Protein AF-A0A0F6A6Q9-F1 (afdb_monomer)

Mean predicted aligned error: 4.41 Å

Secondary structure (DSSP, 8-state):
-HHHHHHHHHHT--EEEEEE-GGGHHHIIIIIGGGS-TT-EEEEEE--TT-S-GGGHHHHTT--S---HHHHHHHHGGG--S-EEE--SS-B--HHHHHHHHHHHH-TTS-TTSEEEEEEEGGGS--SSS-EEEEEEEEETTEEEEEEEEEEEEE-SSSEEEEETTEEEEE-TT-EEEEEEEEE-THHHHHHHHHHHHHHHS----TT----HHHHHHHHHHTTS--EEEEE-SSPPB--SSGGGHHHHHHHHHHHHH-

Solvent-accessible surface area (backbone atoms only — not comparable to full-atom values): 14770 Å² total; per-residue (Å²): 67,71,67,48,52,51,30,30,41,74,49,66,52,52,72,48,74,46,73,37,54,75,88,52,44,66,56,43,62,74,61,47,55,79,72,49,66,89,83,48,45,73,46,84,35,63,58,54,64,73,79,53,61,79,95,50,50,74,64,34,74,82,43,83,58,68,55,31,58,31,48,40,52,57,60,42,44,93,78,54,92,55,69,46,76,48,65,65,58,77,43,38,57,44,51,51,42,39,36,52,47,45,49,48,65,69,38,86,93,42,74,56,82,46,28,33,34,43,25,37,52,44,76,56,67,66,58,96,88,50,57,39,70,44,28,38,52,40,64,55,91,58,29,54,70,43,72,47,67,28,37,58,33,35,82,47,100,73,47,25,34,21,32,41,95,92,33,86,40,80,39,65,57,84,37,36,22,54,76,54,42,33,31,44,41,65,71,52,56,60,49,44,53,55,51,48,54,49,55,70,64,53,85,60,92,60,66,77,66,60,40,47,44,68,60,53,54,49,54,32,38,76,68,70,73,47,54,35,38,55,40,77,50,83,44,66,52,48,65,68,88,47,84,87,42,48,67,60,52,51,48,55,52,49,46,74,75,75,108

Structure (mmCIF, N/CA/C/O backbone):
data_AF-A0A0F6A6Q9-F1
#
_entry.id   AF-A0A0F6A6Q9-F1
#
loop_
_atom_site.group_PDB
_atom_site.id
_atom_site.type_symbol
_atom_site.label_atom_id
_atom_site.label_alt_id
_atom_site.label_comp_id
_atom_site.label_asym_id
_atom_site.label_entity_id
_atom_site.label_seq_id
_atom_site.pdbx_PDB_ins_code
_atom_site.Cartn_x
_atom_site.Cartn_y
_atom_site.Cartn_z
_atom_site.occupancy
_atom_site.B_iso_or_equiv
_atom_site.auth_seq_id
_atom_site.auth_comp_id
_atom_site.auth_asym_id
_atom_site.auth_atom_id
_atom_site.pdbx_PDB_model_num
ATOM 1 N N . MET A 1 1 ? -1.772 -12.626 2.396 1.00 91.38 1 MET A N 1
ATOM 2 C CA . MET A 1 1 ? -1.905 -12.733 0.921 1.00 91.38 1 MET A CA 1
ATOM 3 C C . MET A 1 1 ? -3.124 -13.531 0.434 1.00 91.38 1 MET A C 1
ATOM 5 O O . MET A 1 1 ? -3.991 -12.913 -0.163 1.00 91.38 1 MET A O 1
ATOM 9 N N . GLU A 1 2 ? -3.227 -14.860 0.621 1.00 94.50 2 GLU A N 1
ATOM 10 C CA . GLU A 1 2 ? -4.324 -15.669 0.019 1.00 94.50 2 GLU A CA 1
ATOM 11 C C . GLU A 1 2 ? -5.726 -15.161 0.397 1.00 94.50 2 GLU A C 1
ATOM 13 O O . GLU A 1 2 ? -6.575 -14.987 -0.473 1.00 94.50 2 GLU A O 1
ATOM 18 N N . LEU A 1 3 ? -5.929 -14.825 1.674 1.00 95.06 3 LEU A N 1
ATOM 19 C CA . LEU A 1 3 ? -7.187 -14.260 2.175 1.00 95.06 3 LEU A CA 1
ATOM 20 C C . LEU A 1 3 ? -7.538 -12.922 1.505 1.00 95.06 3 LEU A C 1
ATOM 22 O O . LEU A 1 3 ? -8.679 -12.707 1.111 1.00 95.06 3 LEU A O 1
ATOM 26 N N . SER A 1 4 ? -6.540 -12.056 1.313 1.00 96.06 4 SER A N 1
ATOM 27 C CA . SER A 1 4 ? -6.676 -10.778 0.605 1.00 96.06 4 SER A CA 1
ATOM 28 C C . SER A 1 4 ? -7.114 -10.979 -0.849 1.00 96.06 4 SER A C 1
ATOM 30 O O . SER A 1 4 ? -8.005 -10.284 -1.330 1.00 96.06 4 SER A O 1
ATOM 32 N N . ILE A 1 5 ? -6.534 -11.965 -1.541 1.00 97.44 5 ILE A N 1
ATOM 33 C CA . ILE A 1 5 ? -6.914 -12.318 -2.917 1.00 97.44 5 ILE A CA 1
ATOM 34 C C . ILE A 1 5 ? -8.342 -12.875 -2.966 1.00 97.44 5 ILE A C 1
ATOM 36 O O . ILE A 1 5 ? -9.105 -12.533 -3.869 1.00 97.44 5 ILE A O 1
ATOM 40 N N . GLU A 1 6 ? -8.718 -13.720 -2.007 1.00 96.56 6 GLU A N 1
ATOM 41 C CA . GLU A 1 6 ? -10.066 -14.280 -1.920 1.00 96.56 6 GLU A CA 1
ATOM 42 C C . GLU A 1 6 ? -11.120 -13.181 -1.714 1.00 96.56 6 GLU A C 1
ATOM 44 O O . GLU A 1 6 ? -12.140 -13.155 -2.406 1.00 96.56 6 GLU A O 1
ATOM 49 N N . ASP A 1 7 ? -10.862 -12.247 -0.802 1.00 97.31 7 ASP A N 1
ATOM 50 C CA . ASP A 1 7 ? -11.771 -11.142 -0.502 1.00 97.31 7 ASP A CA 1
ATOM 51 C C . ASP A 1 7 ? -11.871 -10.157 -1.676 1.00 97.31 7 ASP A C 1
ATOM 53 O O . ASP A 1 7 ? -12.971 -9.743 -2.051 1.00 97.31 7 ASP A O 1
ATOM 57 N N . ALA A 1 8 ? -10.747 -9.865 -2.338 1.00 97.62 8 ALA A N 1
ATOM 58 C CA . ALA A 1 8 ? -10.721 -9.111 -3.586 1.00 97.62 8 ALA A CA 1
ATOM 59 C C . ALA A 1 8 ? -11.559 -9.793 -4.684 1.00 97.62 8 ALA A C 1
ATOM 61 O O . ALA A 1 8 ? -12.362 -9.150 -5.370 1.00 97.62 8 ALA A O 1
ATOM 62 N N . TYR A 1 9 ? -11.426 -11.114 -4.831 1.00 97.88 9 TYR A N 1
ATOM 63 C CA . TYR A 1 9 ? -12.207 -11.887 -5.792 1.00 97.88 9 TYR A CA 1
ATOM 64 C C . TYR A 1 9 ? -13.708 -11.833 -5.480 1.00 97.88 9 TYR A C 1
ATOM 66 O O . TYR A 1 9 ? -14.518 -11.605 -6.384 1.00 97.88 9 TYR A O 1
ATOM 74 N N . LYS A 1 10 ? -14.099 -11.961 -4.208 1.00 96.81 10 LYS A N 1
ATOM 75 C CA . LYS A 1 10 ? -15.499 -11.807 -3.776 1.00 96.81 10 LYS A CA 1
ATOM 76 C C . LYS A 1 10 ? -16.046 -10.407 -4.071 1.00 96.81 10 LYS A C 1
ATOM 78 O O . LYS A 1 10 ? -17.192 -10.300 -4.496 1.00 96.81 10 LYS A O 1
ATOM 83 N N . ALA A 1 11 ? -15.225 -9.364 -3.929 1.00 96.81 11 ALA A N 1
ATOM 84 C CA . ALA A 1 11 ? -15.605 -7.986 -4.247 1.00 96.81 11 ALA A CA 1
ATOM 85 C C . ALA A 1 11 ? -15.811 -7.724 -5.754 1.00 96.81 11 ALA A C 1
ATOM 87 O O . ALA A 1 11 ? -16.446 -6.738 -6.111 1.00 96.81 11 ALA A O 1
ATOM 88 N N . GLY A 1 12 ? -15.308 -8.597 -6.636 1.00 96.00 12 GLY A N 1
ATOM 89 C CA . GLY A 1 12 ? -15.475 -8.474 -8.092 1.00 96.00 12 GLY A CA 1
ATOM 90 C C . GLY A 1 12 ? -14.171 -8.353 -8.880 1.00 96.00 12 GLY A C 1
ATOM 91 O O . GLY A 1 12 ? -14.201 -8.314 -10.108 1.00 96.00 12 GLY A O 1
ATOM 92 N N . ILE A 1 13 ? -13.016 -8.355 -8.212 1.00 96.31 13 ILE A N 1
ATOM 93 C CA . ILE A 1 13 ? -11.709 -8.266 -8.871 1.00 96.31 13 ILE A CA 1
ATOM 94 C C . ILE A 1 13 ? -11.394 -9.607 -9.544 1.00 96.31 13 ILE A C 1
ATOM 96 O O . ILE A 1 13 ? -11.629 -10.682 -8.987 1.00 96.31 13 ILE A O 1
ATOM 100 N N . ARG A 1 14 ? -10.916 -9.565 -10.789 1.00 96.44 14 ARG A N 1
ATOM 101 C CA . ARG A 1 14 ? -10.661 -10.769 -11.609 1.00 96.44 14 ARG A CA 1
ATOM 102 C C . ARG A 1 14 ? -9.224 -10.897 -12.094 1.00 96.44 14 ARG A C 1
ATOM 104 O O . ARG A 1 14 ? -8.881 -11.905 -12.707 1.00 96.44 14 ARG A O 1
ATOM 111 N N . HIS A 1 15 ? -8.389 -9.912 -11.791 1.00 97.94 15 HIS A N 1
ATOM 112 C CA . HIS A 1 15 ? -6.985 -9.890 -12.163 1.00 97.94 15 HIS A CA 1
ATOM 113 C C . HIS A 1 15 ? -6.150 -9.438 -10.969 1.00 97.94 15 HIS A C 1
ATOM 115 O O . HIS A 1 15 ? -6.417 -8.387 -10.393 1.00 97.94 15 HIS A O 1
ATOM 121 N N . VAL A 1 16 ? -5.167 -10.251 -10.593 1.00 98.19 16 VAL A N 1
ATOM 122 C CA . VAL A 1 16 ? -4.171 -9.947 -9.566 1.00 98.19 16 VAL A CA 1
ATOM 123 C C . VAL A 1 16 ? -2.791 -9.934 -10.211 1.00 98.19 16 VAL A C 1
ATOM 125 O O . VAL A 1 16 ? -2.438 -10.841 -10.963 1.00 98.19 16 VAL A O 1
ATOM 128 N N . VAL A 1 17 ? -2.001 -8.914 -9.892 1.00 98.44 17 VAL A N 1
ATOM 129 C CA . VAL A 1 17 ? -0.586 -8.837 -10.257 1.00 98.44 17 VAL A CA 1
ATOM 130 C C . VAL A 1 17 ? 0.221 -8.951 -8.971 1.00 98.44 17 VAL A C 1
ATOM 132 O O . VAL A 1 17 ? 0.114 -8.093 -8.098 1.00 98.44 17 VAL A O 1
ATOM 135 N N . LEU A 1 18 ? 0.994 -10.025 -8.831 1.00 98.06 18 LEU A N 1
ATOM 136 C CA . LEU A 1 18 ? 1.871 -10.232 -7.682 1.00 98.06 18 LEU A CA 1
ATOM 137 C C . LEU A 1 18 ? 3.273 -9.765 -8.049 1.00 98.06 18 LEU A C 1
ATOM 139 O O . LEU A 1 18 ? 3.928 -10.373 -8.895 1.00 98.06 18 LEU A O 1
ATOM 143 N N . VAL A 1 19 ? 3.730 -8.695 -7.401 1.00 97.75 19 VAL A N 1
ATOM 144 C CA . VAL A 1 19 ? 5.118 -8.248 -7.510 1.00 97.75 19 VAL A CA 1
ATOM 145 C C . VAL A 1 19 ? 5.951 -9.015 -6.494 1.00 97.75 19 VAL A C 1
ATOM 147 O O . VAL A 1 19 ? 5.679 -8.964 -5.296 1.00 97.75 19 VAL A O 1
ATOM 150 N N . ILE A 1 20 ? 6.935 -9.763 -6.975 1.00 96.00 20 ILE A N 1
ATOM 151 C CA . ILE A 1 20 ? 7.696 -10.726 -6.186 1.00 96.00 20 ILE A CA 1
ATOM 152 C C . ILE A 1 20 ? 9.200 -10.546 -6.375 1.00 96.00 20 ILE A C 1
ATOM 154 O O . ILE A 1 20 ? 9.670 -9.977 -7.360 1.00 96.00 20 ILE A O 1
ATOM 158 N N . ASN A 1 21 ? 9.958 -11.094 -5.431 1.00 91.25 21 ASN A N 1
ATOM 159 C CA . ASN A 1 21 ? 11.363 -11.421 -5.638 1.00 91.25 21 ASN A CA 1
ATOM 160 C C . ASN A 1 21 ? 11.468 -12.809 -6.301 1.00 91.25 21 ASN A C 1
ATOM 162 O O . ASN A 1 21 ? 10.657 -13.693 -6.021 1.00 91.25 21 ASN A O 1
ATOM 166 N N . GLU A 1 22 ? 12.474 -13.023 -7.148 1.00 89.50 22 GLU A N 1
ATOM 167 C CA . GLU A 1 22 ? 12.709 -14.309 -7.819 1.00 89.50 22 GLU A CA 1
ATOM 168 C C . GLU A 1 22 ? 12.791 -15.491 -6.833 1.00 89.50 22 GLU A C 1
ATOM 170 O O . GLU A 1 22 ? 12.215 -16.550 -7.073 1.00 89.50 22 GLU A O 1
ATOM 175 N N . THR A 1 23 ? 13.403 -15.284 -5.664 1.00 92.56 23 THR A N 1
ATOM 176 C CA . THR A 1 23 ? 13.564 -16.309 -4.616 1.00 92.56 23 THR A CA 1
ATOM 177 C C . THR A 1 23 ? 12.251 -16.907 -4.112 1.00 92.56 23 THR A C 1
ATOM 179 O O . THR A 1 23 ? 12.224 -18.079 -3.738 1.00 92.56 23 THR A O 1
ATOM 182 N N . VAL A 1 24 ? 11.153 -16.141 -4.110 1.00 93.62 24 VAL A N 1
ATOM 183 C CA . VAL A 1 24 ? 9.850 -16.625 -3.624 1.00 93.62 24 VAL A CA 1
ATOM 184 C C . VAL A 1 24 ? 8.985 -17.213 -4.736 1.00 93.62 24 VAL A C 1
ATOM 186 O O . VAL A 1 24 ? 7.986 -17.871 -4.438 1.00 93.62 24 VAL A O 1
ATOM 189 N N . ARG A 1 25 ? 9.364 -17.035 -6.010 1.00 95.56 25 ARG A N 1
ATOM 190 C CA . ARG A 1 25 ? 8.591 -17.504 -7.170 1.00 95.56 25 ARG A CA 1
ATOM 191 C C . ARG A 1 25 ? 8.201 -18.985 -7.071 1.00 95.56 25 ARG A C 1
ATOM 193 O O . ARG A 1 25 ? 7.008 -19.260 -7.207 1.00 95.56 25 ARG A O 1
ATOM 200 N N . PRO A 1 26 ? 9.110 -19.931 -6.749 1.00 96.88 26 PRO A N 1
ATOM 201 C CA . PRO A 1 26 ? 8.736 -21.342 -6.677 1.00 96.88 26 PRO A CA 1
ATOM 202 C C . PRO A 1 26 ? 7.682 -21.633 -5.603 1.00 96.88 26 PRO A C 1
ATOM 204 O O . PRO A 1 26 ? 6.829 -22.495 -5.800 1.00 96.88 26 PRO A O 1
ATOM 207 N N . ALA A 1 27 ? 7.712 -20.924 -4.470 1.00 96.12 27 ALA A N 1
ATOM 208 C CA . ALA A 1 27 ? 6.713 -21.091 -3.417 1.00 96.12 27 ALA A CA 1
ATOM 209 C C . ALA A 1 27 ? 5.343 -20.562 -3.865 1.00 96.12 27 ALA A C 1
ATOM 211 O O . ALA A 1 27 ? 4.326 -21.221 -3.650 1.00 96.12 27 ALA A O 1
ATOM 212 N N . ILE A 1 28 ? 5.312 -19.411 -4.543 1.00 96.19 28 ILE A N 1
ATOM 213 C CA . ILE A 1 28 ? 4.075 -18.851 -5.096 1.00 96.19 28 ILE A CA 1
ATOM 214 C C . ILE A 1 28 ? 3.462 -19.815 -6.117 1.00 96.19 28 ILE A C 1
ATOM 216 O O . ILE A 1 28 ? 2.296 -20.181 -5.985 1.00 96.19 28 ILE A O 1
ATOM 220 N N . GLU A 1 29 ? 4.248 -20.270 -7.091 1.00 96.88 29 GLU A N 1
ATOM 221 C CA . GLU A 1 29 ? 3.764 -21.112 -8.189 1.00 96.88 29 GLU A CA 1
ATOM 222 C C . GLU A 1 29 ? 3.294 -22.494 -7.715 1.00 96.88 29 GLU A C 1
ATOM 224 O O . GLU A 1 29 ? 2.244 -22.962 -8.152 1.00 96.88 29 GLU A O 1
ATOM 229 N N . ASN A 1 30 ? 4.023 -23.131 -6.792 1.00 97.25 30 ASN A N 1
ATOM 230 C CA . ASN A 1 30 ? 3.722 -24.504 -6.372 1.00 97.25 30 ASN A CA 1
ATOM 231 C C . ASN A 1 30 ? 2.730 -24.603 -5.208 1.00 97.25 30 ASN A C 1
ATOM 233 O O . ASN A 1 30 ? 2.084 -25.638 -5.051 1.00 97.25 30 ASN A O 1
ATOM 237 N N . VAL A 1 31 ? 2.625 -23.570 -4.367 1.00 96.12 31 VAL A N 1
ATOM 238 C CA . VAL A 1 31 ? 1.824 -23.628 -3.132 1.00 96.12 31 VAL A CA 1
ATOM 239 C C . VAL A 1 31 ? 0.621 -22.701 -3.195 1.00 96.12 31 VAL A C 1
ATOM 241 O O . VAL A 1 31 ? -0.479 -23.125 -2.851 1.00 96.12 31 VAL A O 1
ATOM 244 N N . ILE A 1 32 ? 0.816 -21.457 -3.635 1.00 95.69 32 ILE A N 1
ATOM 245 C CA . ILE A 1 32 ? -0.216 -20.417 -3.566 1.00 95.69 32 ILE A CA 1
ATOM 246 C C . ILE A 1 32 ? -1.141 -20.482 -4.777 1.00 95.69 32 ILE A C 1
ATOM 248 O O . ILE A 1 32 ? -2.349 -20.624 -4.607 1.00 95.69 32 ILE A O 1
ATOM 252 N N . LEU A 1 33 ? -0.604 -20.420 -6.001 1.00 96.44 33 LEU A N 1
ATOM 253 C CA . LEU A 1 33 ? -1.426 -20.385 -7.217 1.00 96.44 33 LEU A CA 1
ATOM 254 C C . LEU A 1 33 ? -2.448 -21.536 -7.311 1.00 96.44 33 LEU A C 1
ATOM 256 O O . LEU A 1 33 ? -3.593 -21.252 -7.666 1.00 96.44 33 LEU A O 1
ATOM 260 N N . PRO A 1 34 ? -2.126 -22.797 -6.943 1.00 96.69 34 PRO A N 1
ATOM 261 C CA . PRO A 1 34 ? -3.092 -23.897 -7.003 1.00 96.69 34 PRO A CA 1
ATOM 262 C C . PRO A 1 34 ? -4.296 -23.743 -6.064 1.00 96.69 34 PRO A C 1
ATOM 264 O O . PRO A 1 34 ? -5.312 -24.408 -6.267 1.00 96.69 34 PRO A O 1
ATOM 267 N N . ARG A 1 35 ? -4.185 -22.901 -5.029 1.00 96.38 35 ARG A N 1
ATOM 268 C CA . ARG A 1 35 ? -5.239 -22.643 -4.037 1.00 96.38 35 ARG A CA 1
ATOM 269 C C . ARG A 1 35 ? -6.136 -21.465 -4.417 1.00 96.38 35 ARG A C 1
ATOM 271 O O . ARG A 1 35 ? -7.204 -21.302 -3.830 1.00 96.38 35 ARG A O 1
ATOM 278 N N . LEU A 1 36 ? -5.728 -20.652 -5.393 1.00 96.56 36 LEU A N 1
ATOM 279 C CA . LEU A 1 36 ? -6.488 -19.482 -5.828 1.00 96.56 36 LEU A CA 1
ATOM 280 C C . LEU A 1 36 ? -7.680 -19.869 -6.726 1.00 96.56 36 LEU A C 1
ATOM 282 O O . LEU A 1 36 ? -7.686 -20.939 -7.344 1.00 96.56 36 LEU A O 1
ATOM 286 N N . PRO A 1 37 ? -8.707 -19.003 -6.842 1.00 95.56 37 PRO A N 1
ATOM 287 C CA . PRO A 1 37 ? -9.850 -19.266 -7.710 1.00 95.56 37 PRO A CA 1
ATOM 288 C C . PRO A 1 37 ? -9.429 -19.506 -9.166 1.00 95.56 37 PRO A C 1
ATOM 290 O O . PRO A 1 37 ? -8.747 -18.683 -9.766 1.00 95.56 37 PRO A O 1
ATOM 293 N N . LYS A 1 38 ? -9.912 -20.592 -9.785 1.00 93.69 38 LYS A N 1
ATOM 294 C CA . LYS A 1 38 ? -9.522 -20.990 -11.158 1.00 93.69 38 LYS A CA 1
ATOM 295 C C . LYS A 1 38 ? -9.811 -19.945 -12.245 1.00 93.69 38 LYS A C 1
ATOM 297 O O . LYS A 1 38 ? -9.201 -19.989 -13.304 1.00 93.69 38 LYS A O 1
ATOM 302 N N . GLN A 1 39 ? -10.783 -19.060 -12.016 1.00 95.88 39 GLN A N 1
ATOM 303 C CA . GLN A 1 39 ? -11.173 -17.998 -12.955 1.00 95.88 39 GLN A CA 1
ATOM 304 C C . GLN A 1 39 ? -10.390 -16.696 -12.733 1.00 95.88 39 GLN A C 1
ATOM 306 O O . GLN A 1 39 ? -10.558 -15.746 -13.496 1.00 95.88 39 GLN A O 1
ATOM 311 N N . LEU A 1 40 ? -9.575 -16.620 -11.678 1.00 97.81 40 LEU A N 1
ATOM 312 C CA . LEU A 1 40 ? -8.752 -15.457 -11.394 1.00 97.81 40 LEU A CA 1
ATOM 313 C C . LEU A 1 40 ? -7.531 -15.465 -12.316 1.00 97.81 40 LEU A C 1
ATOM 315 O O . LEU A 1 40 ? -6.751 -16.416 -12.320 1.00 97.81 40 LEU A O 1
ATOM 319 N N . LYS A 1 41 ? -7.333 -14.379 -13.064 1.00 97.88 41 LYS A N 1
ATOM 320 C CA . LYS A 1 41 ? -6.074 -14.152 -13.771 1.00 97.88 41 LYS A CA 1
ATOM 321 C C . LYS A 1 41 ? -5.019 -13.706 -12.760 1.00 97.88 41 LYS A C 1
ATOM 323 O O . LYS A 1 41 ? -5.250 -12.743 -12.030 1.00 97.88 41 LYS A O 1
ATOM 328 N N . VAL A 1 42 ? -3.866 -14.368 -12.749 1.00 98.06 42 VAL A N 1
ATOM 329 C CA . VAL A 1 42 ? -2.733 -13.995 -11.894 1.00 98.06 42 VAL A CA 1
ATOM 330 C C . VAL A 1 42 ? -1.484 -13.831 -12.749 1.00 98.06 42 VAL A C 1
ATOM 332 O O . VAL A 1 42 ? -1.086 -14.773 -13.428 1.00 98.06 42 VAL A O 1
ATOM 335 N N . ASP A 1 43 ? -0.876 -12.647 -12.710 1.00 98.25 43 ASP A N 1
ATOM 336 C CA . ASP A 1 43 ? 0.429 -12.376 -13.319 1.00 98.25 43 ASP A CA 1
ATOM 337 C C . ASP A 1 43 ? 1.492 -12.253 -12.216 1.00 98.25 43 ASP A C 1
ATOM 339 O O . ASP A 1 43 ? 1.277 -11.571 -11.212 1.00 98.25 43 ASP A O 1
ATOM 343 N N . LEU A 1 44 ? 2.641 -12.912 -12.396 1.00 97.94 44 LEU A N 1
ATOM 344 C CA . LEU A 1 44 ? 3.790 -12.819 -11.490 1.00 97.94 44 LEU A CA 1
ATOM 345 C C . LEU A 1 44 ? 4.858 -11.913 -12.096 1.00 97.94 44 LEU A C 1
ATOM 347 O O . LEU A 1 44 ? 5.471 -12.261 -13.108 1.00 97.94 44 LEU A O 1
ATOM 351 N N . VAL A 1 45 ? 5.117 -10.786 -11.446 1.00 97.44 45 VAL A N 1
ATOM 352 C CA . VAL A 1 45 ? 6.059 -9.766 -11.908 1.00 97.44 45 VAL A CA 1
ATOM 353 C C . VAL A 1 45 ? 7.246 -9.722 -10.971 1.00 97.44 45 VAL A C 1
ATOM 355 O O . VAL A 1 45 ? 7.091 -9.595 -9.764 1.00 97.44 45 VAL A O 1
ATOM 358 N N . GLU A 1 46 ? 8.448 -9.807 -11.518 1.00 96.12 46 GLU A N 1
ATOM 359 C CA . GLU A 1 46 ? 9.653 -9.672 -10.712 1.00 96.12 46 GLU A CA 1
ATOM 360 C C . GLU A 1 46 ? 10.028 -8.198 -10.527 1.00 96.12 46 GLU A C 1
ATOM 362 O O . GLU A 1 46 ? 10.135 -7.446 -11.501 1.00 96.12 46 GLU A O 1
ATOM 367 N N . GLN A 1 47 ? 10.282 -7.789 -9.282 1.00 95.44 47 GLN A N 1
ATOM 368 C CA . GLN A 1 47 ? 10.951 -6.521 -9.005 1.00 95.44 47 GLN A CA 1
ATOM 369 C C . GLN A 1 47 ? 12.472 -6.706 -9.073 1.00 95.44 47 GLN A C 1
ATOM 371 O O . GLN A 1 47 ? 13.128 -6.968 -8.065 1.00 95.44 47 GLN A O 1
ATOM 376 N N . SER A 1 48 ? 13.041 -6.523 -10.263 1.00 92.62 48 SER A N 1
ATOM 377 C CA . SER A 1 48 ? 14.493 -6.565 -10.459 1.00 92.62 48 SER A CA 1
ATOM 378 C C . SER A 1 48 ? 15.129 -5.183 -10.297 1.00 92.62 48 SER A C 1
ATOM 380 O O . SER A 1 48 ? 14.664 -4.199 -10.880 1.00 92.62 48 SER A O 1
ATOM 382 N N . ILE A 1 49 ? 16.251 -5.105 -9.571 1.00 91.44 49 ILE A N 1
ATOM 383 C CA . ILE A 1 49 ? 17.064 -3.880 -9.457 1.00 91.44 49 ILE A CA 1
ATOM 384 C C . ILE A 1 49 ? 17.597 -3.403 -10.812 1.00 91.44 49 ILE A C 1
ATOM 386 O O . ILE A 1 49 ? 17.901 -2.225 -10.987 1.00 91.44 49 ILE A O 1
ATOM 390 N N . GLU A 1 50 ? 17.678 -4.299 -11.792 1.00 91.62 50 GLU A N 1
ATOM 391 C CA . GLU A 1 50 ? 18.117 -3.962 -13.135 1.00 91.62 50 GLU A CA 1
ATOM 392 C C . GLU A 1 50 ? 17.026 -3.280 -13.962 1.00 91.62 50 GLU A C 1
ATOM 394 O O . GLU A 1 50 ? 17.324 -2.754 -15.039 1.00 91.62 50 GLU A O 1
ATOM 399 N N . MET A 1 51 ? 15.771 -3.285 -13.506 1.00 91.88 51 MET A N 1
ATOM 400 C CA . MET A 1 51 ? 14.640 -2.705 -14.227 1.00 91.88 51 MET A CA 1
ATOM 401 C C . MET A 1 51 ? 14.620 -1.175 -14.076 1.00 91.88 51 MET A C 1
ATOM 403 O O . MET A 1 51 ? 13.721 -0.586 -13.481 1.00 91.88 51 MET A O 1
ATOM 407 N N . VAL A 1 52 ? 15.659 -0.537 -14.615 1.00 92.12 52 VAL A N 1
ATOM 408 C CA . VAL A 1 52 ? 15.892 0.910 -14.642 1.00 92.12 52 VAL A CA 1
ATOM 409 C C . VAL A 1 52 ? 16.155 1.375 -16.080 1.00 92.12 52 VAL A C 1
ATOM 411 O O . VAL A 1 52 ? 16.599 0.573 -16.912 1.00 92.12 52 VAL A O 1
ATOM 414 N N . PRO A 1 53 ? 15.917 2.661 -16.411 1.00 91.00 53 PRO A N 1
ATOM 415 C CA . PRO A 1 53 ? 16.235 3.188 -17.736 1.00 91.00 53 PRO A CA 1
ATOM 416 C C . PRO A 1 53 ? 17.712 2.961 -18.115 1.00 91.00 53 PRO A C 1
ATOM 418 O O . PRO A 1 53 ? 18.571 3.065 -17.236 1.00 91.00 53 PRO A O 1
ATOM 421 N N . PRO A 1 54 ? 18.047 2.732 -19.405 1.00 91.25 54 PRO A N 1
ATOM 422 C CA . PRO A 1 54 ? 19.401 2.354 -19.832 1.00 91.25 54 PRO A CA 1
ATOM 423 C C . PRO A 1 54 ? 20.525 3.250 -19.295 1.00 91.25 54 PRO A C 1
ATOM 425 O O . PRO A 1 54 ? 21.565 2.749 -18.877 1.00 91.25 54 PRO A O 1
ATOM 428 N N . ARG A 1 55 ? 20.292 4.569 -19.222 1.00 91.12 55 ARG A N 1
ATOM 429 C CA . ARG A 1 55 ? 21.263 5.547 -18.700 1.00 91.12 55 ARG A CA 1
ATOM 430 C C . ARG A 1 55 ? 21.624 5.364 -17.216 1.00 91.12 55 ARG A C 1
ATOM 432 O O . ARG A 1 55 ? 22.642 5.890 -16.791 1.00 91.12 55 ARG A O 1
ATOM 439 N N . PHE A 1 56 ? 20.819 4.631 -16.443 1.00 90.19 56 PHE A N 1
ATOM 440 C CA . PHE A 1 56 ? 21.024 4.390 -15.008 1.00 90.19 56 PHE A CA 1
ATOM 441 C C . PHE A 1 56 ? 21.475 2.964 -14.684 1.00 90.19 56 PHE A C 1
ATOM 443 O O . PHE A 1 56 ? 21.621 2.627 -13.512 1.00 90.19 56 PHE A O 1
ATOM 450 N N . LYS A 1 57 ? 21.731 2.113 -15.689 1.00 89.12 57 LYS A N 1
ATOM 451 C CA . LYS A 1 57 ? 22.161 0.720 -15.464 1.00 89.12 57 LYS A CA 1
ATOM 452 C C . LYS A 1 57 ? 23.413 0.610 -14.586 1.00 89.12 57 LYS A C 1
ATOM 454 O O . LYS A 1 57 ? 23.502 -0.322 -13.797 1.00 89.12 57 LYS A O 1
ATOM 459 N N . GLY A 1 58 ? 24.326 1.583 -14.655 1.00 86.38 58 GLY A N 1
ATOM 460 C CA . GLY A 1 58 ? 25.507 1.634 -13.786 1.00 86.38 58 GLY A CA 1
ATOM 461 C C . GLY A 1 58 ? 25.176 1.701 -12.288 1.00 86.38 58 GLY A C 1
ATOM 462 O O . GLY A 1 58 ? 25.891 1.113 -11.489 1.00 86.38 58 GLY A O 1
ATOM 463 N N . MET A 1 59 ? 24.058 2.330 -11.906 1.00 83.94 59 MET A N 1
ATOM 464 C CA . MET A 1 59 ? 23.634 2.439 -10.501 1.00 83.94 59 MET A CA 1
ATOM 465 C C . MET A 1 59 ? 23.105 1.119 -9.931 1.00 83.94 59 MET A C 1
ATOM 467 O O . MET A 1 59 ? 23.082 0.938 -8.717 1.00 83.94 59 MET A O 1
ATOM 471 N N . ALA A 1 60 ? 22.658 0.198 -10.789 1.00 84.50 60 ALA A N 1
ATOM 472 C CA . ALA A 1 60 ? 22.163 -1.103 -10.353 1.00 84.50 60 ALA A CA 1
ATOM 473 C C . ALA A 1 60 ? 23.301 -2.057 -9.950 1.00 84.50 60 ALA A C 1
ATOM 475 O O . ALA A 1 60 ? 23.053 -2.990 -9.198 1.00 84.50 60 ALA A O 1
ATOM 476 N N . ILE A 1 61 ? 24.536 -1.814 -10.411 1.00 84.62 61 ILE A N 1
ATOM 477 C CA . ILE A 1 61 ? 25.680 -2.722 -10.214 1.00 84.62 61 ILE A CA 1
ATOM 478 C C . ILE A 1 61 ? 26.022 -2.895 -8.729 1.00 84.62 61 ILE A C 1
ATOM 480 O O . ILE A 1 61 ? 26.288 -4.005 -8.282 1.00 84.62 61 ILE A O 1
ATOM 484 N N . GLU A 1 62 ? 26.004 -1.808 -7.957 1.00 79.56 62 GLU A N 1
ATOM 485 C CA . GLU A 1 62 ? 26.372 -1.820 -6.532 1.00 79.56 62 GLU A CA 1
ATOM 486 C C . GLU A 1 62 ? 25.158 -1.958 -5.602 1.00 79.56 62 GLU A C 1
ATOM 488 O O . GLU A 1 62 ? 25.290 -1.971 -4.375 1.00 79.56 62 GLU A O 1
ATOM 493 N N . ARG A 1 63 ? 23.950 -2.051 -6.168 1.00 86.75 63 ARG A N 1
ATOM 494 C CA . ARG A 1 63 ? 22.717 -2.054 -5.391 1.00 86.75 63 ARG A CA 1
ATOM 495 C C . ARG A 1 63 ? 22.346 -3.471 -4.969 1.00 86.75 63 ARG A C 1
ATOM 497 O O . ARG A 1 63 ? 22.253 -4.377 -5.782 1.00 86.75 63 ARG A O 1
ATOM 504 N N . THR A 1 64 ? 22.058 -3.643 -3.684 1.00 84.25 64 THR A N 1
ATOM 505 C CA . THR A 1 64 ? 21.585 -4.920 -3.119 1.00 84.25 64 THR A CA 1
ATOM 506 C C . THR A 1 64 ? 20.147 -4.849 -2.616 1.00 84.25 64 THR A C 1
ATOM 508 O O . THR A 1 64 ? 19.452 -5.861 -2.582 1.00 84.25 64 THR A O 1
ATOM 511 N N . LYS A 1 65 ? 19.673 -3.654 -2.243 1.00 89.31 65 LYS A N 1
ATOM 512 C CA . LYS A 1 65 ? 18.291 -3.431 -1.812 1.00 89.31 65 LYS A CA 1
ATOM 513 C C . LYS A 1 65 ? 17.354 -3.191 -3.002 1.00 89.31 65 LYS A C 1
ATOM 515 O O . LYS A 1 65 ? 17.762 -2.537 -3.964 1.00 89.31 65 LYS A O 1
ATOM 520 N N . PRO A 1 66 ? 16.079 -3.608 -2.925 1.00 92.56 66 PRO A N 1
ATOM 521 C CA . PRO A 1 66 ? 15.058 -3.178 -3.876 1.00 92.56 66 PRO A CA 1
ATOM 522 C C . PRO A 1 66 ? 14.998 -1.652 -3.994 1.00 92.56 66 PRO A C 1
ATOM 524 O O . PRO A 1 66 ? 15.369 -0.926 -3.073 1.00 92.56 66 PRO A O 1
ATOM 527 N N . TRP A 1 67 ? 14.533 -1.141 -5.133 1.00 94.12 67 TRP A N 1
ATOM 528 C CA . TRP A 1 67 ? 14.382 0.303 -5.333 1.00 94.12 67 TRP A CA 1
ATOM 529 C C . TRP A 1 67 ? 13.216 0.911 -4.549 1.00 94.12 67 TRP A C 1
ATOM 531 O O . TRP A 1 67 ? 13.145 2.127 -4.491 1.00 94.12 67 TRP A O 1
ATOM 541 N N . GLY A 1 68 ? 12.336 0.111 -3.943 1.00 94.62 68 GLY A N 1
ATOM 542 C CA . GLY A 1 68 ? 11.205 0.571 -3.127 1.00 94.62 68 GLY A CA 1
ATOM 543 C C . GLY A 1 68 ? 9.835 0.277 -3.748 1.00 94.62 68 GLY A C 1
ATOM 544 O O . GLY A 1 68 ? 9.729 -0.258 -4.856 1.00 94.62 68 GLY A O 1
ATOM 545 N N . THR A 1 69 ? 8.766 0.612 -3.024 1.00 95.69 69 THR A N 1
ATOM 546 C CA . THR A 1 69 ? 7.379 0.266 -3.395 1.00 95.69 69 THR A CA 1
ATOM 547 C C . THR A 1 69 ? 6.872 1.005 -4.634 1.00 95.69 69 THR A C 1
ATOM 549 O O . THR A 1 69 ? 6.089 0.448 -5.402 1.00 95.69 69 THR A O 1
ATOM 552 N N . GLY A 1 70 ? 7.351 2.225 -4.893 1.00 96.94 70 GLY A N 1
ATOM 553 C CA . GLY A 1 70 ? 7.031 2.955 -6.121 1.00 96.94 70 GLY A CA 1
ATOM 554 C C . GLY A 1 70 ? 7.617 2.274 -7.362 1.00 96.94 70 GLY A C 1
ATOM 555 O O . GLY A 1 70 ? 6.950 2.169 -8.390 1.00 96.94 70 GLY A O 1
ATOM 556 N N . HIS A 1 71 ? 8.838 1.737 -7.254 1.00 97.12 71 HIS A N 1
ATOM 557 C CA . HIS A 1 71 ? 9.471 0.967 -8.332 1.00 97.12 71 HIS A CA 1
ATOM 558 C C . HIS A 1 71 ? 8.796 -0.391 -8.537 1.00 97.12 71 HIS A C 1
ATOM 560 O O . HIS A 1 71 ? 8.560 -0.777 -9.678 1.00 97.12 71 HIS A O 1
ATOM 566 N N . ALA A 1 72 ? 8.404 -1.069 -7.454 1.00 97.25 72 ALA A N 1
ATOM 567 C CA . ALA A 1 72 ? 7.641 -2.315 -7.527 1.00 97.25 72 ALA A CA 1
ATOM 568 C C . ALA A 1 72 ? 6.370 -2.151 -8.381 1.00 97.25 72 ALA A C 1
ATOM 570 O O . ALA A 1 72 ? 6.095 -2.963 -9.267 1.00 97.25 72 ALA A O 1
ATOM 571 N N . LEU A 1 73 ? 5.630 -1.055 -8.176 1.00 97.38 73 LEU A N 1
ATOM 572 C CA . LEU A 1 73 ? 4.428 -0.761 -8.954 1.00 97.38 73 LEU A CA 1
ATOM 573 C C . LEU A 1 73 ? 4.741 -0.394 -10.419 1.00 97.38 73 LEU A C 1
ATOM 575 O O . LEU A 1 73 ? 3.975 -0.753 -11.313 1.00 97.38 73 LEU A O 1
ATOM 579 N N . LEU A 1 74 ? 5.884 0.245 -10.698 1.00 97.06 74 LEU A N 1
ATOM 580 C CA . LEU A 1 74 ? 6.348 0.475 -12.073 1.00 97.06 74 LEU A CA 1
ATOM 581 C C . LEU A 1 74 ? 6.671 -0.825 -12.813 1.00 97.06 74 LEU A C 1
ATOM 583 O O . LEU A 1 74 ? 6.302 -0.951 -13.980 1.00 97.06 74 LEU A O 1
ATOM 587 N N . CYS A 1 75 ? 7.295 -1.804 -12.150 1.00 97.12 75 CYS A N 1
ATOM 588 C CA . CYS A 1 75 ? 7.525 -3.127 -12.737 1.00 97.12 75 CYS A CA 1
ATOM 589 C C . CYS A 1 75 ? 6.204 -3.794 -13.152 1.00 97.12 75 CYS A C 1
ATOM 591 O O . CYS A 1 75 ? 6.138 -4.455 -14.186 1.00 97.12 75 CYS A O 1
ATOM 593 N N . ALA A 1 76 ? 5.140 -3.590 -12.368 1.00 97.31 76 ALA A N 1
ATOM 594 C CA . ALA A 1 76 ? 3.813 -4.142 -12.630 1.00 97.31 76 ALA A CA 1
ATOM 595 C C . ALA A 1 76 ? 3.035 -3.420 -13.744 1.00 97.31 76 ALA A C 1
ATOM 597 O O . ALA A 1 76 ? 2.090 -3.996 -14.283 1.00 97.31 76 ALA A O 1
ATOM 598 N N . ARG A 1 77 ? 3.426 -2.191 -14.118 1.00 96.06 77 ARG A N 1
ATOM 599 C CA . ARG A 1 77 ? 2.710 -1.331 -15.081 1.00 96.06 77 ARG A CA 1
ATOM 600 C C . ARG A 1 77 ? 2.260 -2.057 -16.363 1.00 96.06 77 ARG A C 1
ATOM 602 O O . ARG A 1 77 ? 1.093 -1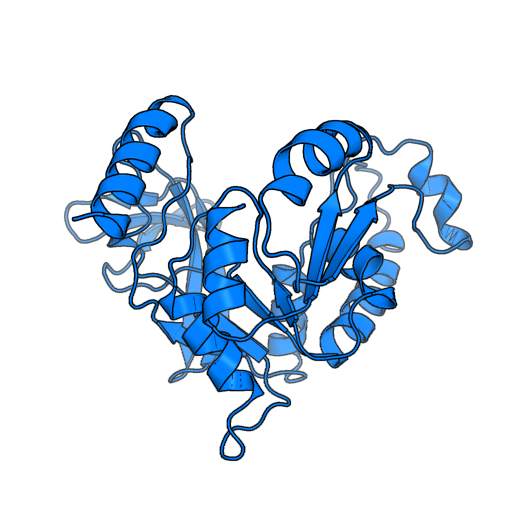.898 -16.716 1.00 96.06 77 ARG A O 1
ATOM 609 N N . PRO A 1 78 ? 3.088 -2.872 -17.055 1.00 96.44 78 PRO A N 1
ATOM 610 C CA . PRO A 1 78 ? 2.676 -3.535 -18.301 1.00 96.44 78 PRO A CA 1
ATOM 611 C C . PRO A 1 78 ? 1.512 -4.524 -18.139 1.00 96.44 78 PRO A C 1
ATOM 613 O O . PRO A 1 78 ? 0.873 -4.889 -19.122 1.00 96.44 78 PRO A O 1
ATOM 616 N N . PHE A 1 79 ? 1.240 -4.959 -16.908 1.00 97.50 79 PHE A N 1
ATOM 617 C CA . PHE A 1 79 ? 0.196 -5.922 -16.571 1.00 97.50 79 PHE A CA 1
ATOM 618 C C . PHE A 1 79 ? -1.060 -5.246 -16.010 1.00 97.50 79 PHE A C 1
ATOM 620 O O . PHE A 1 79 ? -2.043 -5.927 -15.749 1.00 97.50 79 PHE A O 1
ATOM 627 N N . ILE A 1 80 ? -1.070 -3.922 -15.834 1.00 95.50 80 ILE A N 1
ATOM 628 C CA . ILE A 1 80 ? -2.186 -3.191 -15.223 1.00 95.50 80 ILE A CA 1
ATOM 629 C C . ILE A 1 80 ? -2.862 -2.324 -16.289 1.00 95.50 80 ILE A C 1
ATOM 631 O O . ILE A 1 80 ? -2.409 -1.228 -16.605 1.00 95.50 80 ILE A O 1
ATOM 635 N N . ALA A 1 81 ? -3.974 -2.817 -16.839 1.00 89.44 81 ALA A N 1
ATOM 636 C CA . ALA A 1 81 ? -4.684 -2.167 -17.947 1.00 89.44 81 ALA A CA 1
ATOM 637 C C . ALA A 1 81 ? -5.628 -1.018 -17.528 1.00 89.44 81 ALA A C 1
ATOM 639 O O . ALA A 1 81 ? -6.138 -0.305 -18.388 1.00 89.44 81 ALA A O 1
ATOM 640 N N . GLY A 1 82 ? -5.900 -0.849 -16.232 1.00 90.44 82 GLY A N 1
ATOM 641 C CA . GLY A 1 82 ? -6.866 0.130 -15.725 1.00 90.44 82 GLY A CA 1
ATOM 642 C C . GLY A 1 82 ? -6.582 0.543 -14.285 1.00 90.44 82 GLY A C 1
ATOM 643 O O . GLY A 1 82 ? -5.451 0.429 -13.814 1.00 90.44 82 GLY A O 1
ATOM 644 N N . ASN A 1 83 ? -7.596 1.040 -13.583 1.00 93.56 83 ASN A N 1
ATOM 645 C CA . ASN A 1 83 ? -7.469 1.348 -12.158 1.00 93.56 83 ASN A CA 1
ATOM 646 C C . ASN A 1 83 ? -7.146 0.071 -11.368 1.00 93.56 83 ASN A C 1
ATOM 648 O O . ASN A 1 83 ? -7.559 -1.028 -11.747 1.00 93.56 83 ASN A O 1
ATOM 652 N N . ALA A 1 84 ? -6.399 0.213 -10.278 1.00 96.31 84 ALA A N 1
ATOM 653 C CA . ALA A 1 84 ? -5.904 -0.917 -9.505 1.00 96.31 84 ALA A CA 1
ATOM 654 C C . ALA A 1 84 ? -6.051 -0.677 -8.006 1.00 96.31 84 ALA A C 1
ATOM 656 O O . ALA A 1 84 ? -6.123 0.459 -7.543 1.00 96.31 84 ALA A O 1
ATOM 657 N N . ILE A 1 85 ? -6.063 -1.770 -7.249 1.00 97.94 85 ILE A N 1
ATOM 658 C CA . ILE A 1 85 ? -5.918 -1.737 -5.797 1.00 97.94 85 ILE A CA 1
ATOM 659 C C . ILE A 1 85 ? -4.510 -2.216 -5.471 1.00 97.94 85 ILE A C 1
ATOM 661 O O . ILE A 1 85 ? -4.089 -3.271 -5.944 1.00 97.94 85 ILE A O 1
ATOM 665 N N . VAL A 1 86 ? -3.787 -1.430 -4.683 1.00 98.25 86 VAL A N 1
ATOM 666 C CA . VAL A 1 86 ? -2.415 -1.700 -4.264 1.00 98.25 86 VAL A CA 1
ATOM 667 C C . VAL A 1 86 ? -2.415 -1.926 -2.760 1.00 98.25 86 VAL A C 1
ATOM 669 O O . VAL A 1 86 ? -2.889 -1.076 -2.008 1.00 98.25 86 VAL A O 1
ATOM 672 N N . ILE A 1 87 ? -1.891 -3.081 -2.353 1.00 97.75 87 ILE A N 1
ATOM 673 C CA . ILE A 1 87 ? -1.758 -3.525 -0.963 1.00 97.75 87 ILE A CA 1
ATOM 674 C C . ILE A 1 87 ? -0.377 -4.135 -0.726 1.00 97.75 87 ILE A C 1
ATOM 676 O O . ILE A 1 87 ? 0.292 -4.535 -1.684 1.00 97.75 87 ILE A O 1
ATOM 680 N N . THR A 1 88 ? 0.037 -4.256 0.536 1.00 95.06 88 THR A N 1
ATOM 681 C CA . THR A 1 88 ? 1.130 -5.167 0.905 1.00 95.06 88 THR A CA 1
ATOM 682 C C . THR A 1 88 ? 0.620 -6.614 0.947 1.00 95.06 88 THR A C 1
ATOM 684 O O . THR A 1 88 ? -0.585 -6.880 0.960 1.00 95.06 88 THR A O 1
ATOM 687 N N . ALA A 1 89 ? 1.533 -7.586 0.887 1.00 93.12 89 ALA A N 1
ATOM 688 C CA . ALA A 1 89 ? 1.171 -9.003 0.778 1.00 93.12 89 ALA A CA 1
ATOM 689 C C . ALA A 1 89 ? 0.980 -9.698 2.141 1.00 93.12 89 ALA A C 1
ATOM 691 O O . ALA A 1 89 ? 0.327 -10.748 2.217 1.00 93.12 89 ALA A O 1
ATOM 692 N N . ASP A 1 90 ? 1.563 -9.137 3.193 1.00 90.94 90 ASP A N 1
ATOM 693 C CA . ASP A 1 90 ? 1.670 -9.678 4.549 1.00 90.94 90 ASP A CA 1
ATOM 694 C C . ASP A 1 90 ? 0.572 -9.198 5.506 1.00 90.94 90 ASP A C 1
ATOM 696 O O . ASP A 1 90 ? 0.342 -9.846 6.525 1.00 90.94 90 ASP A O 1
ATOM 700 N N . ASP A 1 91 ? -0.183 -8.170 5.126 1.00 93.19 91 ASP A N 1
ATOM 701 C CA . ASP A 1 91 ? -1.322 -7.672 5.892 1.00 93.19 91 ASP A CA 1
ATOM 702 C C . ASP A 1 91 ? -2.667 -8.257 5.430 1.00 93.19 91 ASP A C 1
ATOM 704 O O . ASP A 1 91 ? -2.881 -8.634 4.267 1.00 93.19 91 ASP A O 1
ATOM 708 N N . TYR A 1 92 ? -3.618 -8.291 6.363 1.00 95.06 92 TYR A N 1
ATOM 709 C CA . TYR A 1 92 ? -5.024 -8.570 6.113 1.00 95.06 92 TYR A CA 1
ATOM 710 C C . TYR A 1 92 ? -5.874 -7.318 6.342 1.00 95.06 92 TYR A C 1
ATOM 712 O O . TYR A 1 92 ? -5.895 -6.733 7.424 1.00 95.06 92 TYR A O 1
ATOM 720 N N . TYR A 1 93 ? -6.618 -6.944 5.304 1.00 96.75 93 TYR A N 1
ATOM 721 C CA . TYR A 1 93 ? -7.363 -5.685 5.225 1.00 96.75 93 TYR A CA 1
ATOM 722 C C . TYR A 1 93 ? -8.869 -5.831 5.497 1.00 96.75 93 TYR A C 1
ATOM 724 O O . TYR A 1 93 ? -9.557 -4.834 5.719 1.00 96.75 93 TYR A O 1
ATOM 732 N N . GLY A 1 94 ? -9.394 -7.057 5.478 1.00 95.69 94 GLY A N 1
ATOM 733 C CA . GLY A 1 94 ? -10.832 -7.318 5.543 1.00 95.69 94 GLY A CA 1
ATOM 734 C C . GLY A 1 94 ? -11.563 -7.099 4.212 1.00 95.69 94 GLY A C 1
ATOM 735 O O . GLY A 1 94 ? -11.129 -6.350 3.333 1.00 95.69 94 GLY A O 1
ATOM 736 N N . ALA A 1 95 ? -12.697 -7.780 4.052 1.00 96.62 95 ALA A N 1
ATOM 737 C CA . ALA A 1 95 ? -13.461 -7.815 2.808 1.00 96.62 95 ALA A CA 1
ATOM 738 C C . ALA A 1 95 ? -14.094 -6.464 2.437 1.00 96.62 95 ALA A C 1
ATOM 740 O O . ALA A 1 95 ? -14.263 -6.146 1.251 1.00 96.62 95 ALA A O 1
ATOM 741 N N . SER A 1 96 ? -14.422 -5.639 3.436 1.00 97.12 96 SER A N 1
ATOM 742 C CA . SER A 1 96 ? -15.019 -4.325 3.226 1.00 97.12 96 SER A CA 1
ATOM 743 C C . SER A 1 96 ? -14.084 -3.397 2.461 1.00 97.12 96 SER A C 1
ATOM 745 O O . SER A 1 96 ? -14.568 -2.632 1.632 1.00 97.12 96 SER A O 1
ATOM 747 N N . ALA A 1 97 ? -12.768 -3.481 2.690 1.00 98.06 97 ALA A N 1
ATOM 748 C CA . ALA A 1 97 ? -11.786 -2.613 2.048 1.00 98.06 97 ALA A CA 1
ATOM 749 C C . ALA A 1 97 ? -11.814 -2.782 0.521 1.00 98.06 97 ALA A C 1
ATOM 751 O O . ALA A 1 97 ? -11.966 -1.808 -0.220 1.00 98.06 97 ALA A O 1
ATOM 752 N N . TYR A 1 98 ? -11.792 -4.031 0.048 1.00 98.19 98 TYR A N 1
ATOM 753 C CA . TYR A 1 98 ? -11.899 -4.345 -1.379 1.00 98.19 98 TYR A CA 1
ATOM 754 C C . TYR A 1 98 ? -13.248 -3.930 -1.954 1.00 98.19 98 TYR A C 1
ATOM 756 O O . TYR A 1 98 ? -13.302 -3.381 -3.049 1.00 98.19 98 TYR A O 1
ATOM 764 N N . THR A 1 99 ? -14.335 -4.130 -1.206 1.00 97.62 99 THR A N 1
ATOM 765 C CA . THR A 1 99 ? -15.677 -3.710 -1.634 1.00 97.62 99 THR A CA 1
ATOM 766 C C . THR A 1 99 ? -15.774 -2.187 -1.766 1.00 97.62 99 THR A C 1
ATOM 768 O O . THR A 1 99 ? -16.359 -1.690 -2.729 1.00 97.62 99 THR A O 1
ATOM 771 N N . GLN A 1 100 ? -15.186 -1.433 -0.831 1.00 97.44 100 GLN A N 1
ATOM 772 C CA . GLN A 1 100 ? -15.154 0.033 -0.846 1.00 97.44 100 GLN A CA 1
ATOM 773 C C . GLN A 1 100 ? -14.364 0.554 -2.050 1.00 97.44 100 GLN A C 1
ATOM 775 O O . GLN A 1 100 ? -14.878 1.394 -2.788 1.00 97.44 100 GLN A O 1
ATOM 780 N N . LEU A 1 101 ? -13.166 0.018 -2.295 1.00 97.31 101 LEU A N 1
ATOM 781 C CA . LEU A 1 101 ? -12.327 0.430 -3.425 1.00 97.31 101 LEU A CA 1
ATOM 782 C C . LEU A 1 101 ? -12.884 -0.030 -4.780 1.00 97.31 101 LEU A C 1
ATOM 784 O O . LEU A 1 101 ? -12.837 0.722 -5.749 1.00 97.31 101 LEU A O 1
ATOM 788 N N . PHE A 1 102 ? -13.475 -1.224 -4.858 1.00 95.62 102 PHE A N 1
ATOM 789 C CA . PHE A 1 102 ? -14.175 -1.673 -6.061 1.00 95.62 102 PHE A CA 1
ATOM 790 C C . PHE A 1 102 ? -15.361 -0.752 -6.376 1.00 95.62 102 PHE A C 1
ATOM 792 O O . PHE A 1 102 ? -15.496 -0.257 -7.493 1.00 95.62 102 PHE A O 1
ATOM 799 N N . SER A 1 103 ? -16.180 -0.442 -5.366 1.00 94.56 103 SER A N 1
ATOM 800 C CA . SER A 1 103 ? -17.314 0.478 -5.519 1.00 94.56 103 SER A CA 1
ATOM 801 C C . SER A 1 103 ? -16.870 1.886 -5.911 1.00 94.56 103 SER A C 1
ATOM 803 O O . SER A 1 103 ? -17.586 2.554 -6.651 1.00 94.56 103 SER A O 1
ATOM 805 N N . HIS A 1 104 ? -15.702 2.336 -5.443 1.00 94.94 104 HIS A N 1
ATOM 806 C CA . HIS A 1 104 ? -15.144 3.634 -5.813 1.00 94.94 104 HIS A CA 1
ATOM 807 C C . HIS A 1 104 ? -14.894 3.753 -7.323 1.00 94.94 104 HIS A C 1
ATOM 809 O O . HIS A 1 104 ? -15.237 4.765 -7.927 1.00 94.94 104 HIS A O 1
ATOM 815 N N . PHE A 1 105 ? -14.370 2.697 -7.950 1.00 93.44 105 PHE A N 1
ATOM 816 C CA . PHE A 1 105 ? -14.067 2.704 -9.382 1.00 9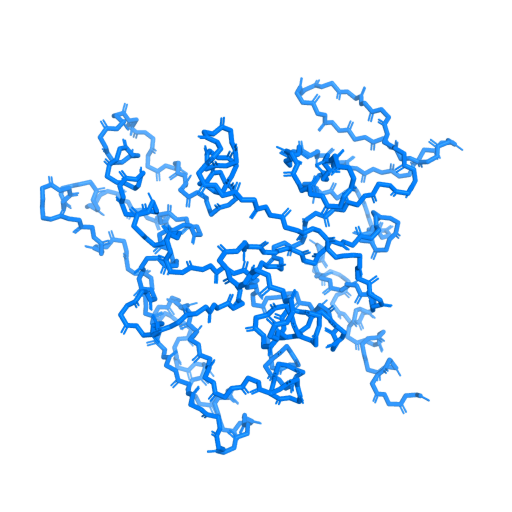3.44 105 PHE A CA 1
ATOM 817 C C . PHE A 1 105 ? -15.220 2.269 -10.288 1.00 93.44 105 PHE A C 1
ATOM 819 O O . PHE A 1 105 ? -15.188 2.568 -11.480 1.00 93.44 105 PHE A O 1
ATOM 826 N N . CYS A 1 106 ? -16.221 1.560 -9.764 1.00 87.56 106 CYS A N 1
ATOM 827 C CA . CYS A 1 106 ? -17.334 1.049 -10.568 1.00 87.56 106 CYS A CA 1
ATOM 828 C C . CYS A 1 106 ? -18.620 1.879 -10.468 1.00 87.56 106 CYS A C 1
ATOM 830 O O . CYS A 1 106 ? -19.546 1.646 -11.245 1.00 87.56 106 CYS A O 1
ATOM 832 N N . ASN A 1 107 ? -18.719 2.819 -9.526 1.00 79.81 107 ASN A N 1
ATOM 833 C CA . ASN A 1 107 ? -19.915 3.641 -9.385 1.00 79.81 107 ASN A CA 1
ATOM 834 C C . ASN A 1 107 ? -19.914 4.794 -10.403 1.00 79.81 107 ASN A C 1
ATOM 836 O O . ASN A 1 107 ? -19.040 5.654 -10.365 1.00 79.81 107 ASN A O 1
ATOM 840 N N . ILE A 1 108 ? -20.925 4.816 -11.277 1.00 62.44 108 ILE A N 1
ATOM 841 C CA . ILE A 1 108 ? -21.103 5.809 -12.352 1.00 62.44 108 ILE A CA 1
ATOM 842 C C . ILE A 1 108 ? -21.258 7.233 -11.789 1.00 62.44 108 ILE A C 1
ATOM 844 O O . ILE A 1 108 ? -20.869 8.195 -12.446 1.00 62.44 108 ILE A O 1
ATOM 848 N N . ASP A 1 109 ? -21.773 7.366 -10.563 1.00 66.50 109 ASP A N 1
ATOM 849 C CA . ASP A 1 109 ? -21.960 8.660 -9.898 1.00 66.50 109 ASP A CA 1
ATOM 850 C C . ASP A 1 109 ? -20.675 9.193 -9.233 1.00 66.50 109 ASP A C 1
ATOM 852 O O . ASP A 1 109 ? -20.671 10.300 -8.691 1.00 66.50 109 ASP A O 1
ATOM 856 N N . GLN A 1 110 ? -19.584 8.417 -9.222 1.00 64.31 110 GLN A N 1
ATOM 857 C CA . GLN A 1 110 ? -18.301 8.842 -8.662 1.00 64.31 110 GLN A CA 1
ATOM 858 C C . GLN A 1 110 ? -17.337 9.276 -9.762 1.00 64.31 110 GLN A C 1
ATOM 860 O O . GLN A 1 110 ? -17.280 8.699 -10.846 1.00 64.31 110 GLN A O 1
ATOM 865 N N . ASN A 1 111 ? -16.529 10.291 -9.458 1.00 68.12 111 ASN A N 1
ATOM 866 C CA . ASN A 1 111 ? -15.426 10.681 -10.314 1.00 68.12 111 ASN A CA 1
ATOM 867 C C . ASN A 1 111 ? -14.329 9.608 -10.246 1.00 68.12 111 ASN A C 1
ATOM 869 O O . ASN A 1 111 ? -13.434 9.667 -9.408 1.00 68.12 111 ASN A O 1
ATOM 873 N N . THR A 1 112 ? -14.379 8.631 -11.151 1.00 71.88 112 THR A N 1
ATOM 874 C CA . THR A 1 112 ? -13.423 7.512 -11.220 1.00 71.88 112 THR A CA 1
ATOM 875 C C . THR A 1 112 ? -12.006 7.936 -11.635 1.00 71.88 112 THR A C 1
ATOM 877 O O . THR A 1 112 ? -11.145 7.074 -11.833 1.00 71.88 112 THR A O 1
ATOM 880 N N . SER A 1 113 ? -11.768 9.240 -11.837 1.00 83.25 113 SER A N 1
ATOM 881 C CA . SER A 1 113 ? -10.430 9.807 -12.044 1.00 83.25 113 SER A CA 1
ATOM 882 C C . SER A 1 113 ? -9.692 10.101 -10.734 1.00 83.25 113 SER A C 1
ATOM 884 O O . SER A 1 113 ? -8.471 10.263 -10.752 1.00 83.25 113 SER A O 1
ATOM 886 N N . GLU A 1 114 ? -10.408 10.136 -9.607 1.00 92.81 114 GLU A N 1
ATOM 887 C CA . GLU A 1 114 ? -9.826 10.306 -8.277 1.00 92.81 114 GLU A CA 1
ATOM 888 C C . GLU A 1 114 ? -9.219 8.989 -7.787 1.00 92.81 114 GLU A C 1
ATOM 890 O O . GLU A 1 114 ? -9.669 7.898 -8.136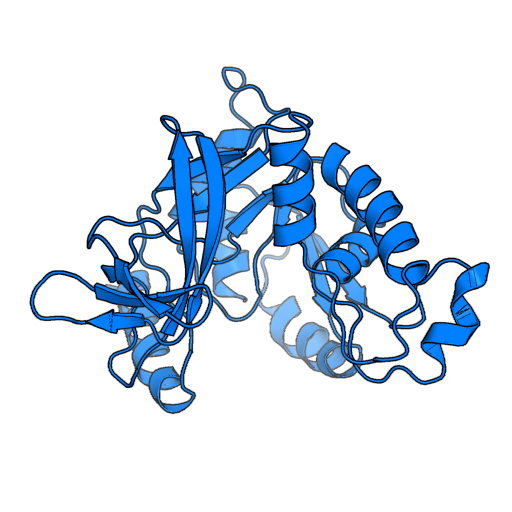 1.00 92.81 114 GLU A O 1
ATOM 895 N N . MET A 1 115 ? -8.160 9.096 -6.990 1.00 96.81 115 MET A N 1
ATOM 896 C CA . MET A 1 115 ? -7.631 7.960 -6.247 1.00 96.81 115 MET A CA 1
ATOM 897 C C . MET A 1 115 ? -8.390 7.813 -4.926 1.00 96.81 115 MET A C 1
ATOM 899 O O . MET A 1 115 ? -9.093 8.722 -4.479 1.00 96.81 115 MET A O 1
ATOM 903 N N . ALA A 1 116 ? -8.195 6.686 -4.254 1.00 97.50 116 ALA A N 1
ATOM 904 C CA . ALA A 1 116 ? -8.767 6.439 -2.943 1.00 97.50 116 ALA A CA 1
ATOM 905 C C . ALA A 1 116 ? -7.785 5.730 -2.013 1.00 97.50 116 ALA A C 1
ATOM 907 O O . ALA A 1 116 ? -6.830 5.090 -2.448 1.00 97.50 116 ALA A O 1
ATOM 908 N N . ILE A 1 117 ? -8.054 5.808 -0.718 1.00 98.19 117 ILE A N 1
ATOM 909 C CA . ILE A 1 117 ? -7.397 5.002 0.305 1.00 98.19 117 ILE A CA 1
ATOM 910 C C . ILE A 1 117 ? -8.446 4.474 1.280 1.00 98.19 117 ILE A C 1
ATOM 912 O O . ILE A 1 117 ? -9.377 5.192 1.653 1.00 98.19 117 ILE A O 1
ATOM 916 N N . VAL A 1 118 ? -8.289 3.223 1.709 1.00 98.44 118 VAL A N 1
ATOM 917 C CA . VAL A 1 118 ? -8.977 2.715 2.899 1.00 98.44 118 VAL A CA 1
ATOM 918 C C . VAL A 1 118 ? -8.064 2.928 4.101 1.00 98.44 118 VAL A C 1
ATOM 920 O O . VAL A 1 118 ? -7.002 2.313 4.202 1.00 98.44 118 VAL A O 1
ATOM 923 N N . ALA A 1 119 ? -8.471 3.831 4.989 1.00 98.06 119 ALA A N 1
ATOM 924 C CA . ALA A 1 119 ? -7.746 4.166 6.205 1.00 98.06 119 ALA A CA 1
ATOM 925 C C . ALA A 1 119 ? -8.411 3.516 7.423 1.00 98.06 119 ALA A C 1
ATOM 927 O O . ALA A 1 119 ? -9.638 3.411 7.505 1.00 98.06 119 ALA A O 1
ATOM 928 N N . TYR A 1 120 ? -7.598 3.089 8.381 1.00 97.38 120 TYR A N 1
ATOM 929 C CA . TYR A 1 120 ? -8.056 2.353 9.558 1.00 97.38 120 TYR A CA 1
ATOM 930 C C . TYR A 1 120 ? -8.030 3.254 10.789 1.00 97.38 120 TYR A C 1
ATOM 932 O O . TYR A 1 120 ? -7.140 4.097 10.894 1.00 97.38 120 TYR A O 1
ATOM 940 N N . PRO A 1 121 ? -8.963 3.105 11.743 1.00 96.00 121 PRO A N 1
ATOM 941 C CA . PRO A 1 121 ? -8.828 3.758 13.039 1.00 96.00 121 PRO A CA 1
ATOM 942 C C . PRO A 1 121 ? -7.529 3.313 13.718 1.00 96.00 121 PRO A C 1
ATOM 944 O O . PRO A 1 121 ? -7.288 2.110 13.830 1.00 96.00 121 PRO A O 1
ATOM 947 N N . LEU A 1 122 ? -6.715 4.261 14.194 1.00 95.44 122 LEU A N 1
ATOM 948 C CA . LEU A 1 122 ? -5.426 3.978 14.839 1.00 95.44 122 LEU A CA 1
ATOM 949 C C . LEU A 1 122 ? -5.564 2.915 15.935 1.00 95.44 122 LEU A C 1
ATOM 951 O O . LEU A 1 122 ? -4.784 1.963 15.971 1.00 95.44 122 LEU A O 1
ATOM 955 N N . SER A 1 123 ? -6.611 3.027 16.755 1.00 92.69 123 SER A N 1
ATOM 956 C CA . SER A 1 123 ? -6.913 2.105 17.854 1.00 92.69 123 SER A CA 1
ATOM 957 C C . SER A 1 123 ? -7.080 0.643 17.437 1.00 92.69 123 SER A C 1
ATOM 959 O O . SER A 1 123 ? -6.878 -0.257 18.249 1.00 92.69 123 SER A O 1
ATOM 961 N N . GLN A 1 124 ? -7.395 0.378 16.168 1.00 91.62 124 GLN A N 1
ATOM 962 C CA . GLN A 1 124 ? -7.530 -0.973 15.623 1.00 91.62 124 GLN A CA 1
ATOM 963 C C . GLN A 1 124 ? -6.243 -1.507 14.989 1.00 91.62 124 GLN A C 1
ATOM 965 O O . GLN A 1 124 ? -6.236 -2.635 14.507 1.00 91.62 124 GLN A O 1
ATOM 970 N N . THR A 1 125 ? -5.167 -0.719 14.990 1.00 91.56 125 THR A N 1
ATOM 971 C CA . THR A 1 125 ? -3.882 -1.066 14.363 1.00 91.56 125 THR A CA 1
ATOM 972 C C . THR A 1 125 ? -2.737 -1.177 15.371 1.00 91.56 125 THR A C 1
ATOM 974 O O . THR A 1 125 ? -1.578 -1.267 14.972 1.00 91.56 125 THR A O 1
ATOM 977 N N . MET A 1 126 ? -3.044 -1.154 16.669 1.00 91.19 126 MET A N 1
ATOM 978 C CA . MET A 1 126 ? -2.059 -1.230 17.749 1.00 91.19 126 MET A CA 1
ATOM 979 C C . MET A 1 126 ? -1.610 -2.671 18.014 1.00 91.19 126 MET A C 1
ATOM 981 O O . MET A 1 126 ? -2.377 -3.612 17.814 1.00 91.19 126 MET A O 1
ATOM 985 N N . SER A 1 127 ? -0.378 -2.821 18.503 1.00 87.62 127 SER A N 1
ATOM 986 C CA . SER A 1 127 ? 0.157 -4.079 19.031 1.00 87.62 127 SER A CA 1
ATOM 987 C C . SER A 1 127 ? 0.087 -4.080 20.560 1.00 87.62 127 SER A C 1
ATOM 989 O O . SER A 1 127 ? 0.245 -3.041 21.199 1.00 87.62 127 SER A O 1
ATOM 991 N N . GLU A 1 128 ? -0.130 -5.257 21.147 1.00 84.75 128 GLU A N 1
ATOM 992 C CA . GLU A 1 128 ? -0.056 -5.463 22.600 1.00 84.75 128 GLU A CA 1
ATOM 993 C C . GLU A 1 128 ? 1.399 -5.624 23.088 1.00 84.75 128 GLU A C 1
ATOM 995 O O . GLU A 1 128 ? 1.663 -5.509 24.283 1.00 84.75 128 GLU A O 1
ATOM 1000 N N . LEU A 1 129 ? 2.350 -5.877 22.179 1.00 86.62 129 LEU A N 1
ATOM 1001 C CA . LEU A 1 129 ? 3.751 -6.165 22.509 1.00 86.62 129 LEU A CA 1
ATOM 1002 C C . LEU A 1 129 ? 4.656 -4.929 22.511 1.00 86.62 129 LEU A C 1
ATOM 1004 O O . LEU A 1 129 ? 5.757 -4.980 23.062 1.00 86.62 129 LEU A O 1
ATOM 1008 N N . GLY A 1 130 ? 4.222 -3.817 21.917 1.00 88.62 130 GLY A N 1
ATOM 1009 C CA . GLY A 1 130 ? 5.027 -2.603 21.880 1.00 88.62 130 GLY A CA 1
ATOM 1010 C C . GLY A 1 130 ? 4.499 -1.520 20.952 1.00 88.62 130 GLY A C 1
ATOM 1011 O O . GLY A 1 130 ? 3.381 -1.586 20.438 1.00 88.62 130 GLY A O 1
ATOM 1012 N N . GLY A 1 131 ? 5.321 -0.485 20.777 1.00 92.44 131 GLY A N 1
ATOM 1013 C CA . GLY A 1 131 ? 4.990 0.652 19.931 1.00 92.44 131 GLY A CA 1
ATOM 1014 C C . GLY A 1 131 ? 4.989 0.300 18.445 1.00 92.44 131 GLY A C 1
ATOM 1015 O O . GLY A 1 131 ? 5.785 -0.515 17.981 1.00 92.44 131 GLY A O 1
ATOM 1016 N N . VAL A 1 132 ? 4.108 0.949 17.685 1.00 93.88 132 VAL A N 1
ATOM 1017 C CA . VAL A 1 132 ? 3.931 0.709 16.244 1.00 93.88 132 VAL A CA 1
ATOM 1018 C C . VAL A 1 132 ? 4.279 1.945 15.416 1.00 93.88 132 VAL A C 1
ATOM 1020 O O . VAL A 1 132 ? 4.136 3.069 15.887 1.00 93.88 132 VAL A O 1
ATOM 1023 N N . ASN A 1 133 ? 4.696 1.757 14.165 1.00 94.50 133 ASN A N 1
ATOM 1024 C CA . ASN A 1 133 ? 4.909 2.860 13.221 1.00 94.50 133 ASN A CA 1
ATOM 1025 C C . ASN A 1 133 ? 3.719 2.955 12.268 1.00 94.50 133 ASN A C 1
ATOM 1027 O O . ASN A 1 133 ? 3.300 1.930 11.721 1.00 94.50 133 ASN A O 1
ATOM 1031 N N . ARG A 1 134 ? 3.138 4.144 12.100 1.00 94.50 134 ARG A N 1
ATOM 1032 C CA . ARG A 1 134 ? 1.956 4.345 11.250 1.00 94.50 134 ARG A CA 1
ATOM 1033 C C . ARG A 1 134 ? 1.994 5.709 10.571 1.00 94.50 134 ARG A C 1
ATOM 1035 O O . ARG A 1 134 ? 2.311 6.716 11.203 1.00 94.50 134 ARG A O 1
ATOM 1042 N N . GLY A 1 135 ? 1.521 5.747 9.330 1.00 94.94 135 GLY A N 1
ATOM 1043 C CA . GLY A 1 135 ? 1.213 6.988 8.632 1.00 94.94 135 GLY A CA 1
ATOM 1044 C C . GLY A 1 135 ? -0.141 7.544 9.071 1.00 94.94 135 GLY A C 1
ATOM 1045 O O . GLY A 1 135 ? -1.174 7.066 8.603 1.00 94.94 135 GLY A O 1
ATOM 1046 N N . ILE A 1 136 ? -0.161 8.550 9.946 1.00 96.69 136 ILE A N 1
ATOM 1047 C CA . ILE A 1 136 ? -1.381 9.255 10.360 1.00 96.69 136 ILE A CA 1
ATOM 1048 C C . ILE A 1 136 ? -1.908 10.098 9.194 1.00 96.69 136 ILE A C 1
ATOM 1050 O O . ILE A 1 136 ? -1.200 10.952 8.658 1.00 96.69 136 ILE A O 1
ATOM 1054 N N . CYS A 1 137 ? -3.163 9.883 8.808 1.00 97.56 137 CYS A N 1
ATOM 1055 C CA . CYS A 1 137 ? -3.823 10.637 7.750 1.00 97.56 137 CYS A CA 1
ATOM 1056 C C . CYS A 1 137 ? -4.338 11.985 8.278 1.00 97.56 137 CYS A C 1
ATOM 1058 O O . CYS A 1 137 ? -5.173 12.035 9.182 1.00 97.56 137 CYS A O 1
ATOM 1060 N N . ALA A 1 138 ? -3.904 13.075 7.651 1.00 96.75 138 ALA A N 1
ATOM 1061 C CA . ALA A 1 138 ? -4.537 14.384 7.737 1.00 96.75 138 ALA A CA 1
ATOM 1062 C C . ALA A 1 138 ? -5.573 14.528 6.616 1.00 96.75 138 ALA A C 1
ATOM 1064 O O . ALA A 1 138 ? -5.319 14.168 5.463 1.00 96.75 138 ALA A O 1
ATOM 1065 N N . LEU A 1 139 ? -6.760 15.021 6.968 1.00 96.56 139 LEU A N 1
ATOM 1066 C CA . LEU A 1 139 ? -7.903 15.106 6.065 1.00 96.56 139 LEU A CA 1
ATOM 1067 C C . LEU A 1 139 ? -8.445 16.534 5.991 1.00 96.56 139 LEU A C 1
ATOM 1069 O O . LEU A 1 139 ? -8.466 17.261 6.986 1.00 96.56 139 LEU A O 1
ATOM 1073 N N . SER A 1 140 ? -8.965 16.890 4.820 1.00 97.00 140 SER A N 1
ATOM 1074 C CA . SER A 1 140 ? -9.919 17.981 4.636 1.00 97.00 140 SER A CA 1
ATOM 1075 C C . SER A 1 140 ? -11.215 17.365 4.116 1.00 97.00 140 SER A C 1
ATOM 1077 O O . SER A 1 140 ? -11.223 16.727 3.064 1.00 97.00 140 SER A O 1
ATOM 1079 N N . GLU A 1 141 ? -12.289 17.473 4.901 1.00 94.19 141 GLU A N 1
ATOM 1080 C CA . GLU A 1 141 ? -13.521 16.700 4.699 1.00 94.19 141 GLU A CA 1
ATOM 1081 C C . GLU A 1 141 ? -13.234 15.188 4.602 1.00 94.19 141 GLU A C 1
ATOM 1083 O O . GLU A 1 141 ? -12.803 14.582 5.580 1.00 94.19 141 GLU A O 1
ATOM 1088 N N . ASN A 1 142 ? -13.446 14.584 3.429 1.00 94.94 142 ASN A N 1
ATOM 1089 C CA . ASN A 1 142 ? -13.184 13.169 3.154 1.00 94.94 142 ASN A CA 1
ATOM 1090 C C . ASN A 1 142 ? -11.999 12.967 2.198 1.00 94.94 142 ASN A C 1
ATOM 1092 O O . ASN A 1 142 ? -11.890 11.910 1.576 1.00 94.94 142 ASN A O 1
ATOM 1096 N N . TYR A 1 143 ? -11.140 13.971 2.037 1.00 97.62 143 TYR A N 1
ATOM 1097 C CA . TYR A 1 143 ? -9.987 13.919 1.148 1.00 97.62 143 TYR A CA 1
ATOM 1098 C C . TYR A 1 143 ? -8.687 13.984 1.938 1.00 97.62 143 TYR A C 1
ATOM 1100 O O . TYR A 1 143 ? -8.551 14.763 2.881 1.00 97.62 143 TYR A O 1
ATOM 1108 N N . LEU A 1 144 ? -7.731 13.147 1.547 1.00 98.06 144 LEU A N 1
ATOM 1109 C CA . LEU A 1 144 ? -6.405 13.096 2.143 1.00 98.06 144 LEU A CA 1
ATOM 1110 C C . LEU A 1 144 ? -5.630 14.350 1.740 1.00 98.06 144 LEU A C 1
ATOM 1112 O O . LEU A 1 144 ? -5.459 14.621 0.552 1.00 98.06 144 LEU A O 1
ATOM 1116 N N . THR A 1 145 ? -5.140 15.090 2.727 1.00 97.94 145 THR A N 1
ATOM 1117 C CA . THR A 1 145 ? -4.232 16.219 2.499 1.00 97.94 145 THR A CA 1
ATOM 1118 C C . THR A 1 145 ? -2.790 15.808 2.731 1.00 97.94 145 THR A C 1
ATOM 1120 O O . THR A 1 145 ? -1.908 16.201 1.968 1.00 97.94 145 THR A O 1
ATOM 1123 N N . GLN A 1 146 ? -2.542 14.993 3.758 1.00 96.44 146 GLN A N 1
ATOM 1124 C CA . GLN A 1 146 ? -1.200 14.538 4.082 1.00 96.44 146 GLN A CA 1
ATOM 1125 C C . GLN A 1 146 ? -1.186 13.187 4.800 1.00 96.44 146 GLN A C 1
ATOM 1127 O O . GLN A 1 146 ? -2.132 12.842 5.507 1.00 96.44 146 GLN A O 1
ATOM 1132 N N . VAL A 1 147 ? -0.097 12.434 4.652 1.00 94.88 147 VAL A N 1
ATOM 1133 C CA . VAL A 1 147 ? 0.252 11.321 5.546 1.00 94.88 147 VAL A CA 1
ATOM 1134 C C . VAL A 1 147 ? 1.493 11.705 6.345 1.00 94.88 147 VAL A C 1
ATOM 1136 O O . VAL A 1 147 ? 2.526 12.044 5.770 1.00 94.88 147 VAL A O 1
ATOM 1139 N N . HIS A 1 148 ? 1.389 11.666 7.670 1.00 94.19 148 HIS A N 1
ATOM 1140 C CA . HIS A 1 148 ? 2.492 11.935 8.586 1.00 94.19 148 HIS A CA 1
ATOM 1141 C C . HIS A 1 148 ? 2.982 10.623 9.186 1.00 94.19 148 HIS A C 1
ATOM 1143 O O . HIS A 1 148 ? 2.225 9.953 9.883 1.00 94.19 148 HIS A O 1
ATOM 1149 N N . GLU A 1 149 ? 4.235 10.254 8.934 1.00 93.75 149 GLU A N 1
ATOM 1150 C CA . GLU A 1 149 ? 4.811 9.048 9.527 1.00 93.75 149 GLU A CA 1
ATOM 1151 C C . GLU A 1 149 ? 5.133 9.294 11.002 1.00 93.75 149 GLU A C 1
ATOM 1153 O O . GLU A 1 149 ? 5.978 10.127 11.336 1.00 93.75 149 GLU A O 1
ATOM 1158 N N . TYR A 1 150 ? 4.445 8.572 11.882 1.00 96.19 150 TYR A N 1
ATOM 1159 C CA . TYR A 1 150 ? 4.708 8.564 13.313 1.00 96.19 150 TYR A CA 1
ATOM 1160 C C . TYR A 1 150 ? 5.379 7.251 13.693 1.00 96.19 150 TYR A C 1
ATOM 1162 O O . TYR A 1 150 ? 4.927 6.169 13.312 1.00 96.19 150 TYR A O 1
ATOM 1170 N N . LEU A 1 151 ? 6.436 7.350 14.492 1.00 96.38 151 LEU A N 1
ATOM 1171 C CA . LEU A 1 151 ? 7.189 6.204 14.986 1.00 96.38 151 LEU A CA 1
ATOM 1172 C C . LEU A 1 151 ? 6.833 5.895 16.439 1.00 96.38 151 LEU A C 1
ATOM 1174 O O . LEU A 1 151 ? 6.490 6.794 17.205 1.00 96.38 151 LEU A O 1
ATOM 1178 N N . ASN A 1 152 ? 6.982 4.633 16.840 1.00 95.69 152 ASN A N 1
ATOM 1179 C CA . ASN A 1 152 ? 6.835 4.182 18.227 1.00 95.69 152 ASN A CA 1
ATOM 1180 C C . ASN A 1 152 ? 5.534 4.671 18.903 1.00 95.69 152 ASN A C 1
ATOM 1182 O O . ASN A 1 152 ? 5.537 5.120 20.051 1.00 95.69 152 ASN A O 1
ATOM 1186 N N . ILE A 1 153 ? 4.421 4.616 18.170 1.00 96.69 153 ILE A N 1
ATOM 1187 C CA . ILE A 1 153 ? 3.103 4.988 18.673 1.00 96.69 153 ILE A CA 1
ATOM 1188 C C . ILE A 1 153 ? 2.698 4.003 19.762 1.00 96.69 153 ILE A C 1
ATOM 1190 O O . ILE A 1 153 ? 2.696 2.793 19.540 1.00 96.69 153 ILE A O 1
ATOM 1194 N N . ARG A 1 154 ? 2.316 4.525 20.922 1.00 95.12 154 ARG A N 1
ATOM 1195 C CA . ARG A 1 154 ? 1.920 3.763 22.108 1.00 95.12 154 ARG A CA 1
ATOM 1196 C C . ARG A 1 154 ? 0.735 4.423 22.798 1.00 95.12 154 ARG A C 1
ATOM 1198 O O . ARG A 1 154 ? 0.474 5.612 22.608 1.00 95.12 154 ARG A O 1
ATOM 1205 N N . GLN A 1 155 ? 0.015 3.643 23.594 1.00 93.38 155 GLN A N 1
ATOM 1206 C CA . GLN A 1 155 ? -1.081 4.166 24.403 1.00 93.38 155 GLN A CA 1
ATOM 1207 C C . GLN A 1 155 ? -0.540 5.127 25.474 1.00 93.38 155 GLN A C 1
ATOM 1209 O O . GLN A 1 155 ? 0.528 4.893 26.045 1.00 93.38 155 GLN A O 1
ATOM 1214 N N . ALA A 1 156 ? -1.266 6.219 25.703 1.00 90.75 156 ALA A N 1
ATOM 1215 C CA . ALA A 1 156 ? -0.991 7.219 26.732 1.00 90.75 156 ALA A CA 1
ATOM 1216 C C . ALA A 1 156 ? -2.218 7.375 27.648 1.00 90.75 156 ALA A C 1
ATOM 1218 O O . ALA A 1 156 ? -3.258 6.769 27.387 1.00 90.75 156 ALA A O 1
ATOM 1219 N N . ASP A 1 157 ? -2.106 8.189 28.704 1.00 85.94 157 ASP A N 1
ATOM 1220 C CA . ASP A 1 157 ? -3.220 8.456 29.632 1.00 85.94 157 ASP A CA 1
ATOM 1221 C C . ASP A 1 157 ? -4.452 9.019 28.900 1.00 85.94 157 ASP A C 1
ATOM 1223 O O . ASP A 1 157 ? -5.587 8.660 29.210 1.00 85.94 157 ASP A O 1
ATOM 1227 N N . GLU A 1 158 ? -4.220 9.848 27.875 1.00 85.12 158 GLU A N 1
ATOM 1228 C CA . GLU A 1 158 ? -5.241 10.359 26.962 1.00 85.12 158 GLU A CA 1
ATOM 1229 C C . GLU A 1 158 ? -4.872 10.012 25.509 1.00 85.12 158 GLU A C 1
ATOM 1231 O O . GLU A 1 158 ? -4.005 10.637 24.897 1.00 85.12 158 GLU A O 1
ATOM 1236 N N . GLY A 1 159 ? -5.536 9.001 24.940 1.00 89.56 159 GLY A N 1
ATOM 1237 C CA . GLY A 1 159 ? -5.335 8.579 23.552 1.00 89.56 159 GLY A CA 1
ATOM 1238 C C . GLY A 1 159 ? -3.981 7.904 23.311 1.00 89.56 159 GLY A C 1
ATOM 1239 O O . GLY A 1 159 ? -3.658 6.885 23.927 1.00 89.56 159 GLY A O 1
ATOM 1240 N N . TYR A 1 160 ? -3.202 8.446 22.373 1.00 95.69 160 TYR A N 1
ATOM 1241 C CA . TYR A 1 160 ? -1.922 7.879 21.949 1.00 95.69 160 TYR A CA 1
ATOM 1242 C C . TYR A 1 160 ? -0.821 8.938 21.916 1.00 95.69 160 TYR A C 1
ATOM 1244 O O . TYR A 1 160 ? -1.081 10.129 21.753 1.00 95.69 160 TYR A O 1
ATOM 1252 N N . ILE A 1 161 ? 0.427 8.493 22.014 1.00 96.69 161 ILE A N 1
ATOM 1253 C CA . ILE A 1 161 ? 1.615 9.318 21.786 1.00 96.69 161 ILE A CA 1
ATOM 1254 C C . ILE A 1 161 ? 2.551 8.587 20.831 1.00 96.69 161 ILE A C 1
ATOM 1256 O O . ILE A 1 161 ? 2.675 7.366 20.903 1.00 96.69 161 ILE A O 1
ATOM 1260 N N . GLY A 1 162 ? 3.206 9.319 19.937 1.00 96.94 162 GLY A N 1
ATOM 1261 C CA . GLY A 1 162 ? 4.232 8.782 19.045 1.00 96.94 162 GLY A CA 1
ATOM 1262 C C . GLY A 1 162 ? 5.282 9.836 18.724 1.00 96.94 162 GLY A C 1
ATOM 1263 O O . GLY A 1 162 ? 5.141 10.995 19.100 1.00 96.94 162 GLY A O 1
ATOM 1264 N N . VAL A 1 163 ? 6.343 9.442 18.033 1.00 97.44 163 VAL A N 1
ATOM 1265 C CA . VAL A 1 163 ? 7.421 10.338 17.614 1.00 97.44 163 VAL A CA 1
ATOM 1266 C C . VAL A 1 163 ? 7.152 10.815 16.194 1.00 97.44 163 VAL A C 1
ATOM 1268 O O . VAL A 1 163 ? 7.136 10.013 15.263 1.00 97.44 163 VAL A O 1
ATOM 1271 N N . TYR A 1 164 ? 6.984 12.121 16.029 1.00 95.56 164 TYR A N 1
ATOM 1272 C CA . TYR A 1 164 ? 6.872 12.790 14.738 1.00 95.56 164 TYR A CA 1
ATOM 1273 C C . TYR A 1 164 ? 7.902 13.911 14.676 1.00 95.56 164 TYR A C 1
ATOM 1275 O O . TYR A 1 164 ? 8.034 14.676 15.626 1.00 95.56 164 TYR A O 1
ATOM 1283 N N . ASP A 1 165 ? 8.675 13.967 13.590 1.00 92.81 165 ASP A N 1
ATOM 1284 C CA . ASP A 1 165 ? 9.781 14.922 13.424 1.00 92.81 165 ASP A CA 1
ATOM 1285 C C . ASP A 1 165 ? 10.748 14.956 14.631 1.00 92.81 165 ASP A C 1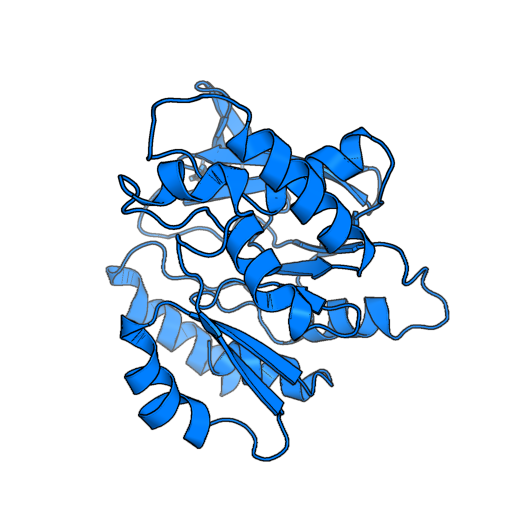
ATOM 1287 O O . ASP A 1 165 ? 11.140 16.003 15.139 1.00 92.81 165 ASP A O 1
ATOM 1291 N N . ASN A 1 166 ? 11.108 13.767 15.132 1.00 93.31 166 ASN A N 1
ATOM 1292 C CA . ASN A 1 166 ? 11.958 13.560 16.315 1.00 93.31 166 ASN A CA 1
ATOM 1293 C C . ASN A 1 166 ? 11.398 14.118 17.640 1.00 93.31 166 ASN A C 1
ATOM 1295 O O . ASN A 1 166 ? 12.139 14.226 18.619 1.00 93.31 166 ASN A O 1
ATOM 1299 N N . LEU A 1 167 ? 10.102 14.430 17.700 1.00 96.38 167 LEU A N 1
ATOM 1300 C CA . LEU A 1 167 ? 9.421 14.929 18.892 1.00 96.38 167 LEU A CA 1
ATOM 1301 C C . LEU A 1 167 ? 8.285 13.993 19.308 1.00 96.38 167 LEU A C 1
ATOM 1303 O O . LEU A 1 167 ? 7.453 13.600 18.487 1.00 96.38 167 LEU A O 1
ATOM 1307 N N . GLU A 1 168 ? 8.212 13.668 20.601 1.00 96.38 168 GLU A N 1
ATOM 1308 C CA . GLU A 1 168 ? 7.029 13.007 21.153 1.00 96.38 168 GLU A CA 1
ATOM 1309 C C . GLU A 1 168 ? 5.817 13.939 21.027 1.00 96.38 168 GLU A C 1
ATOM 1311 O O . GLU A 1 168 ? 5.802 15.056 21.541 1.00 96.38 168 GLU A O 1
ATOM 1316 N N . THR A 1 169 ? 4.806 13.469 20.306 1.00 96.62 169 THR A N 1
ATOM 1317 C CA . THR A 1 169 ? 3.643 14.243 19.890 1.00 96.62 169 THR A CA 1
ATOM 1318 C C . THR A 1 169 ? 2.367 13.447 20.192 1.00 96.62 169 THR A C 1
ATOM 1320 O O . THR A 1 169 ? 2.275 12.278 19.799 1.00 96.62 169 THR A O 1
ATOM 1323 N N . PRO A 1 170 ? 1.368 14.044 20.871 1.00 96.19 170 PRO A N 1
ATOM 1324 C CA . PRO A 1 170 ? 0.074 13.408 21.101 1.00 96.19 170 PRO A CA 1
ATOM 1325 C C . PRO A 1 170 ? -0.680 13.137 19.797 1.00 96.19 170 PRO A C 1
ATOM 1327 O O . PRO A 1 170 ? -0.633 13.929 18.854 1.00 96.19 170 PRO A O 1
ATOM 1330 N N . ILE A 1 171 ? -1.433 12.043 19.769 1.00 95.94 171 ILE A N 1
ATOM 1331 C CA . ILE A 1 171 ? -2.252 11.618 18.637 1.00 95.94 171 ILE A CA 1
ATOM 1332 C C . ILE A 1 171 ? -3.672 11.363 19.140 1.00 95.94 171 ILE A C 1
ATOM 1334 O O . ILE A 1 171 ? -3.894 10.661 20.129 1.00 95.94 171 ILE A O 1
ATOM 1338 N N . LYS A 1 172 ? -4.658 11.925 18.435 1.00 91.06 172 LYS A N 1
ATOM 1339 C CA . LYS A 1 172 ? -6.076 11.739 18.769 1.00 91.06 172 LYS A CA 1
ATOM 1340 C C . LYS A 1 172 ? -6.481 10.276 18.600 1.00 91.06 172 LYS A C 1
ATOM 1342 O O . LYS A 1 172 ? -6.103 9.639 17.620 1.00 91.06 172 LYS A O 1
ATOM 1347 N N . GLU A 1 173 ? -7.322 9.772 19.494 1.00 84.94 173 GLU A N 1
ATOM 1348 C CA . GLU A 1 173 ? -7.779 8.374 19.486 1.00 84.94 173 GLU A CA 1
ATOM 1349 C C . GLU A 1 173 ? -8.515 7.980 18.195 1.00 84.94 173 GLU A C 1
ATOM 1351 O O . GLU A 1 173 ? -8.346 6.877 17.680 1.00 84.94 173 GLU A O 1
ATOM 1356 N N . ASN A 1 174 ? -9.286 8.911 17.629 1.00 88.94 174 ASN A N 1
ATOM 1357 C CA . ASN A 1 174 ? -10.041 8.717 16.392 1.00 88.94 174 ASN A CA 1
ATOM 1358 C C . ASN A 1 174 ? -9.237 9.025 15.116 1.00 88.94 174 ASN A C 1
ATOM 1360 O O . ASN A 1 174 ? -9.828 9.149 14.042 1.00 88.94 174 ASN A O 1
ATOM 1364 N N . SER A 1 175 ? -7.913 9.177 15.224 1.00 95.31 175 SER A N 1
ATOM 1365 C CA . SER A 1 175 ? -7.038 9.366 14.065 1.00 95.31 175 SER A CA 1
ATOM 1366 C C . SER A 1 175 ? -7.150 8.181 13.111 1.00 95.31 175 SER A C 1
ATOM 1368 O O . SER A 1 175 ? -7.188 7.024 13.535 1.00 95.31 175 SER A O 1
ATOM 1370 N N . LEU A 1 176 ? -7.177 8.475 11.814 1.00 97.44 176 LEU A N 1
ATOM 1371 C CA . LEU A 1 176 ? -7.111 7.464 10.767 1.00 97.44 176 LEU A CA 1
ATOM 1372 C C . LEU A 1 176 ? -5.662 7.255 10.341 1.00 97.44 176 LEU A C 1
ATOM 1374 O O . LEU A 1 176 ? -4.885 8.209 10.293 1.00 97.44 176 LEU A O 1
ATOM 1378 N N . VAL A 1 177 ? -5.313 6.017 10.010 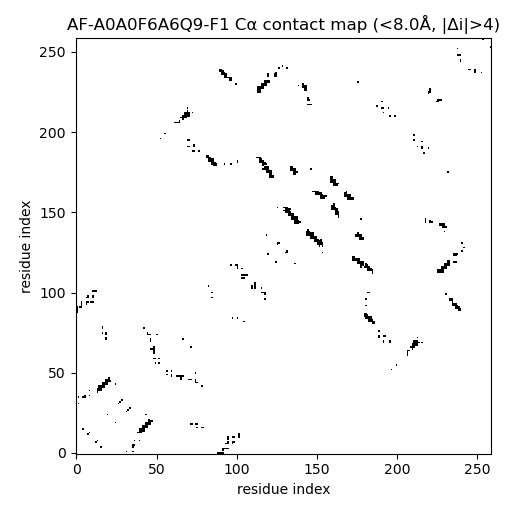1.00 97.12 177 VAL A N 1
ATOM 1379 C CA . VAL A 1 177 ? -3.977 5.638 9.556 1.00 97.12 177 VAL A CA 1
ATOM 1380 C C . VAL A 1 177 ? -4.004 4.951 8.201 1.00 97.12 177 VAL A C 1
ATOM 1382 O O . VAL A 1 177 ? -4.902 4.163 7.891 1.00 97.12 177 VAL A O 1
ATOM 1385 N N . SER A 1 178 ? -2.984 5.238 7.401 1.00 95.94 178 SER A N 1
ATOM 1386 C CA . SER A 1 178 ? -2.690 4.533 6.162 1.00 95.94 178 SER A CA 1
ATOM 1387 C C . SER A 1 178 ? -1.998 3.209 6.476 1.00 95.94 178 SER A C 1
ATOM 1389 O O . SER A 1 178 ? -0.888 3.203 7.001 1.00 95.94 178 SER A O 1
ATOM 1391 N N . MET A 1 179 ? -2.621 2.102 6.067 1.00 94.75 179 MET A N 1
ATOM 1392 C CA . MET A 1 179 ? -2.022 0.756 6.088 1.00 94.75 179 MET A CA 1
ATOM 1393 C C . MET A 1 179 ? -1.628 0.279 4.681 1.00 94.75 179 MET A C 1
ATOM 1395 O O . MET A 1 179 ? -1.536 -0.914 4.415 1.00 94.75 179 MET A O 1
ATOM 1399 N N . THR A 1 180 ? -1.418 1.212 3.747 1.00 93.00 180 THR A N 1
ATOM 1400 C CA . THR A 1 180 ? -1.065 0.910 2.348 1.00 93.00 180 THR A CA 1
ATOM 1401 C C . THR A 1 180 ? -2.181 0.186 1.581 1.00 93.00 180 THR A C 1
ATOM 1403 O O . THR A 1 180 ? -1.902 -0.689 0.780 1.00 93.00 180 THR A O 1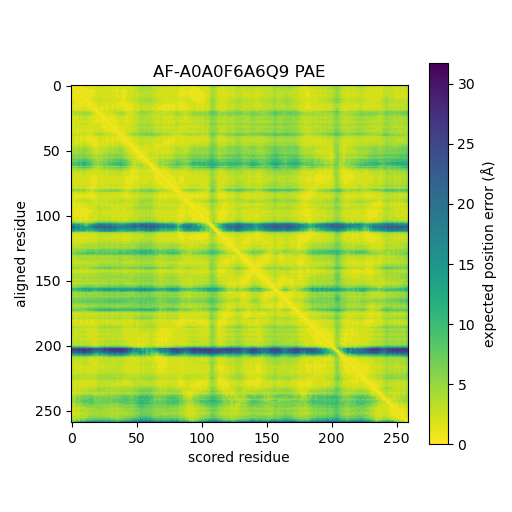
ATOM 1406 N N . CYS A 1 181 ? -3.453 0.552 1.786 1.00 97.62 181 CYS A N 1
ATOM 1407 C CA . CYS A 1 181 ? -4.589 0.033 1.009 1.00 97.62 181 CYS A CA 1
ATOM 1408 C C . CYS A 1 181 ? -5.119 1.103 0.044 1.00 97.62 181 CYS A C 1
ATOM 1410 O O . CYS A 1 181 ? -6.042 1.855 0.367 1.00 97.62 181 CYS A O 1
ATOM 1412 N N . TRP A 1 182 ? -4.488 1.206 -1.125 1.00 98.12 182 TRP A N 1
ATOM 1413 C CA . TRP A 1 182 ? -4.714 2.289 -2.083 1.00 98.12 182 TRP A CA 1
ATOM 1414 C C . TRP A 1 182 ? -5.549 1.829 -3.273 1.00 98.12 182 TRP A C 1
ATOM 1416 O O . TRP A 1 182 ? -5.261 0.800 -3.872 1.00 98.12 182 TRP A O 1
ATOM 1426 N N . GLY A 1 183 ? -6.534 2.626 -3.673 1.00 97.81 183 GLY A N 1
ATOM 1427 C CA . GLY A 1 183 ? -7.109 2.601 -5.012 1.00 97.81 183 GLY A CA 1
ATOM 1428 C C . GLY A 1 183 ? -6.387 3.623 -5.884 1.00 97.81 183 GLY A C 1
ATOM 1429 O O . GLY A 1 183 ? -6.462 4.820 -5.618 1.00 97.81 183 GLY A O 1
ATOM 1430 N N . VAL A 1 184 ? -5.715 3.167 -6.936 1.00 97.19 184 VAL A N 1
ATOM 1431 C CA . VAL A 1 184 ? -4.894 4.010 -7.812 1.00 97.19 184 VAL A CA 1
ATOM 1432 C C . VAL A 1 184 ? -5.431 4.057 -9.238 1.00 97.19 184 VAL A C 1
ATOM 1434 O O . VAL A 1 184 ? -6.027 3.096 -9.731 1.00 97.19 184 VAL A O 1
ATOM 1437 N N . THR A 1 185 ? -5.182 5.175 -9.916 1.00 95.44 185 THR A N 1
ATOM 1438 C CA . THR A 1 185 ? -5.578 5.402 -11.309 1.00 95.44 185 THR A CA 1
ATOM 1439 C C . THR A 1 185 ? -4.375 5.371 -12.247 1.00 95.44 185 THR A C 1
ATOM 1441 O O . THR A 1 185 ? -3.219 5.402 -11.823 1.00 95.44 185 THR A O 1
ATOM 1444 N N . GLN A 1 186 ? -4.635 5.306 -13.555 1.00 92.25 186 GLN A N 1
ATOM 1445 C CA . GLN A 1 186 ? -3.577 5.203 -14.566 1.00 92.25 186 GLN A CA 1
ATOM 1446 C C . GLN A 1 186 ? -2.604 6.400 -14.573 1.00 92.25 186 GLN A C 1
ATOM 1448 O O . GLN A 1 186 ? -1.420 6.221 -14.854 1.00 92.25 186 GLN A O 1
ATOM 1453 N N . SER A 1 187 ? -3.061 7.598 -14.193 1.00 92.56 187 SER A N 1
ATOM 1454 C CA . SER A 1 187 ? -2.218 8.804 -14.136 1.00 92.56 187 SER A CA 1
ATOM 1455 C C . SER A 1 187 ? -1.073 8.694 -13.121 1.00 92.56 187 SER A C 1
ATOM 1457 O O . SER A 1 187 ? -0.034 9.337 -13.289 1.00 92.56 187 SER A O 1
ATOM 1459 N N . LEU A 1 188 ? -1.219 7.843 -12.098 1.00 96.38 188 LEU A N 1
ATOM 1460 C CA . LEU A 1 188 ? -0.164 7.588 -11.123 1.00 96.38 188 LEU A CA 1
ATOM 1461 C C . LEU A 1 188 ? 1.076 6.967 -11.778 1.00 96.38 188 LEU A C 1
ATOM 1463 O O . LEU A 1 188 ? 2.189 7.316 -11.396 1.00 96.38 188 LEU A O 1
ATOM 1467 N N . PHE A 1 189 ? 0.923 6.073 -12.760 1.00 95.88 189 PHE A N 1
ATOM 1468 C CA . PHE A 1 189 ? 2.066 5.374 -13.362 1.00 95.88 189 PHE A CA 1
ATOM 1469 C C . PHE A 1 189 ? 2.998 6.323 -14.118 1.00 95.88 189 PHE A C 1
ATOM 1471 O O . PHE A 1 189 ? 4.219 6.198 -14.013 1.00 95.88 189 PHE A O 1
ATOM 1478 N N . ASP A 1 190 ? 2.443 7.313 -14.819 1.00 94.31 190 ASP A N 1
ATOM 1479 C CA . ASP A 1 190 ? 3.237 8.348 -15.489 1.00 94.31 190 ASP A CA 1
ATOM 1480 C C . ASP A 1 190 ? 3.996 9.206 -14.475 1.00 94.31 190 ASP A C 1
ATOM 1482 O O . ASP A 1 190 ? 5.176 9.538 -14.659 1.00 94.31 190 ASP A O 1
ATOM 1486 N N . LYS A 1 191 ? 3.342 9.526 -13.353 1.00 96.44 191 LYS A N 1
ATOM 1487 C CA . LYS A 1 191 ? 3.999 10.262 -12.281 1.00 96.44 191 LYS A CA 1
ATOM 1488 C C . LYS A 1 191 ? 5.099 9.434 -11.627 1.00 96.44 191 LYS A C 1
ATOM 1490 O O . LYS A 1 191 ? 6.204 9.952 -11.485 1.00 96.44 191 LYS A O 1
ATOM 1495 N N . LEU A 1 192 ? 4.833 8.171 -11.299 1.00 97.12 192 LEU A N 1
ATOM 1496 C CA . LEU A 1 192 ? 5.821 7.252 -10.741 1.00 97.12 192 LEU A CA 1
ATOM 1497 C C . LEU A 1 192 ? 7.050 7.172 -11.642 1.00 97.12 192 LEU A C 1
ATOM 1499 O O . LEU A 1 192 ? 8.171 7.281 -11.163 1.00 97.12 192 LEU A O 1
ATOM 1503 N N . GLU A 1 193 ? 6.863 7.048 -12.955 1.00 95.88 193 GLU A N 1
ATOM 1504 C CA . GLU A 1 193 ? 7.984 6.920 -13.882 1.00 95.88 193 GLU A CA 1
ATOM 1505 C C . GLU A 1 193 ? 8.828 8.202 -13.946 1.00 95.88 193 GLU A C 1
ATOM 1507 O O . GLU A 1 193 ? 10.061 8.145 -13.921 1.00 95.88 193 GLU A O 1
ATOM 1512 N N . SER A 1 194 ? 8.181 9.371 -14.015 1.00 95.31 194 SER A N 1
ATOM 1513 C CA . SER A 1 194 ? 8.892 10.657 -14.040 1.00 95.31 194 SER A CA 1
ATOM 1514 C C . SER A 1 194 ? 9.628 10.939 -12.726 1.00 95.31 194 SER A C 1
ATOM 1516 O O . SER A 1 194 ? 10.792 11.334 -12.749 1.00 95.31 194 SER A O 1
ATOM 1518 N N . GLN A 1 195 ? 8.993 10.679 -11.583 1.00 95.31 195 GLN A N 1
ATOM 1519 C CA . GLN A 1 195 ? 9.591 10.856 -10.261 1.00 95.31 195 GLN A CA 1
ATOM 1520 C C . GLN A 1 195 ? 10.683 9.822 -9.984 1.00 95.31 195 GLN A C 1
ATOM 1522 O O . GLN A 1 195 ? 11.691 10.170 -9.382 1.00 95.31 195 GLN A O 1
ATOM 1527 N N . PHE A 1 196 ? 10.556 8.591 -10.482 1.00 95.38 196 PHE A N 1
ATOM 1528 C CA . PHE A 1 196 ? 11.617 7.592 -10.372 1.00 95.38 196 PHE A CA 1
ATOM 1529 C C . PHE A 1 196 ? 12.869 8.009 -11.152 1.00 95.38 196 PHE A C 1
ATOM 1531 O O . PHE A 1 196 ? 13.983 7.859 -10.660 1.00 95.38 196 PHE A O 1
ATOM 1538 N N . LYS A 1 197 ? 12.713 8.610 -12.342 1.00 93.62 197 LYS A N 1
ATOM 1539 C CA . LYS A 1 197 ? 13.850 9.185 -13.083 1.00 93.62 197 LYS A CA 1
ATOM 1540 C C . LYS A 1 197 ? 14.536 10.295 -12.282 1.00 93.62 197 LYS A C 1
ATOM 1542 O O . LYS A 1 197 ? 15.758 10.288 -12.218 1.00 93.62 197 LYS A O 1
ATOM 1547 N N . LEU A 1 198 ? 13.772 11.188 -11.649 1.00 92.94 198 LEU A N 1
ATOM 1548 C CA . LEU A 1 198 ? 14.321 12.241 -10.784 1.00 92.94 198 LEU A CA 1
ATOM 1549 C C . LEU A 1 198 ? 15.003 11.668 -9.536 1.00 92.94 198 LEU A C 1
ATOM 1551 O O . LEU A 1 198 ? 16.066 12.138 -9.150 1.00 92.94 198 LEU A O 1
ATOM 1555 N N . PHE A 1 199 ? 14.428 10.627 -8.936 1.00 92.56 199 PHE A N 1
ATOM 1556 C CA . PHE A 1 199 ? 15.020 9.901 -7.816 1.00 92.56 199 PHE A CA 1
ATOM 1557 C C . PHE A 1 199 ? 16.383 9.296 -8.195 1.00 92.56 199 PHE A C 1
ATOM 1559 O O . PHE A 1 199 ? 17.344 9.432 -7.445 1.00 92.56 199 PHE A O 1
ATOM 1566 N N . LEU A 1 200 ? 16.502 8.696 -9.384 1.00 90.81 200 LEU A N 1
ATOM 1567 C CA . LEU A 1 200 ? 17.775 8.168 -9.890 1.00 90.81 200 LEU A CA 1
ATOM 1568 C C . LEU A 1 200 ? 18.781 9.279 -10.253 1.00 90.81 200 LEU A C 1
ATOM 1570 O O . LEU A 1 200 ? 19.987 9.069 -10.165 1.00 90.81 200 LEU A O 1
ATOM 1574 N N . GLU A 1 201 ? 18.308 10.458 -10.669 1.00 89.75 201 GLU A N 1
ATOM 1575 C CA . GLU A 1 201 ? 19.158 11.630 -10.944 1.00 89.75 201 GLU A CA 1
ATOM 1576 C C . GLU A 1 201 ? 19.630 12.332 -9.675 1.00 89.75 201 GLU A C 1
ATOM 1578 O O . GLU A 1 201 ? 20.713 12.923 -9.681 1.00 89.75 201 GLU A O 1
ATOM 1583 N N . SER A 1 202 ? 18.837 12.276 -8.600 1.00 83.19 202 SER A N 1
ATOM 1584 C CA . SER A 1 202 ? 19.234 12.786 -7.296 1.00 83.19 202 SER A CA 1
ATOM 1585 C C . SER A 1 202 ? 20.397 11.936 -6.799 1.00 83.19 202 SER A C 1
ATOM 1587 O O . SER A 1 202 ? 20.222 10.839 -6.280 1.00 83.19 202 SER A O 1
ATOM 1589 N N . HIS A 1 203 ? 21.604 12.420 -7.087 1.00 60.53 203 HIS A N 1
ATOM 1590 C CA . HIS A 1 203 ? 22.859 11.765 -6.769 1.00 60.53 203 HIS A CA 1
ATOM 1591 C C . HIS A 1 203 ? 22.964 11.662 -5.250 1.00 60.53 203 HIS A C 1
ATOM 1593 O O . HIS A 1 203 ? 23.392 12.595 -4.574 1.00 60.53 203 HIS A O 1
ATOM 1599 N N . ASP A 1 204 ? 22.535 10.530 -4.717 1.00 57.97 204 ASP A N 1
ATOM 1600 C CA . ASP A 1 204 ? 22.907 10.109 -3.389 1.00 57.97 204 ASP A CA 1
ATOM 1601 C C . ASP A 1 204 ? 23.727 8.839 -3.550 1.00 57.97 204 ASP A C 1
ATOM 1603 O O . ASP A 1 204 ? 23.267 7.853 -4.128 1.00 57.97 204 ASP A O 1
ATOM 1607 N N . SER A 1 205 ? 24.973 8.883 -3.089 1.00 55.00 205 SER A N 1
ATOM 1608 C CA . SER A 1 205 ? 25.858 7.719 -3.065 1.00 55.00 205 SER A CA 1
ATOM 1609 C C . SER A 1 205 ? 25.338 6.625 -2.127 1.00 55.00 205 SER A C 1
ATOM 1611 O O . SER A 1 205 ? 25.901 5.531 -2.077 1.00 55.00 205 SER A O 1
ATOM 1613 N N . ASP A 1 206 ? 24.260 6.891 -1.385 1.00 61.53 206 ASP A N 1
ATOM 1614 C CA . ASP A 1 206 ? 23.645 5.928 -0.495 1.00 61.53 206 ASP A CA 1
ATOM 1615 C C . ASP A 1 206 ? 22.729 4.955 -1.261 1.00 61.53 206 ASP A C 1
ATOM 1617 O O . ASP A 1 206 ? 21.532 5.182 -1.469 1.00 61.53 206 ASP A O 1
ATOM 1621 N N . VAL A 1 207 ? 23.283 3.786 -1.607 1.00 68.75 207 VAL A N 1
ATOM 1622 C CA . VAL A 1 20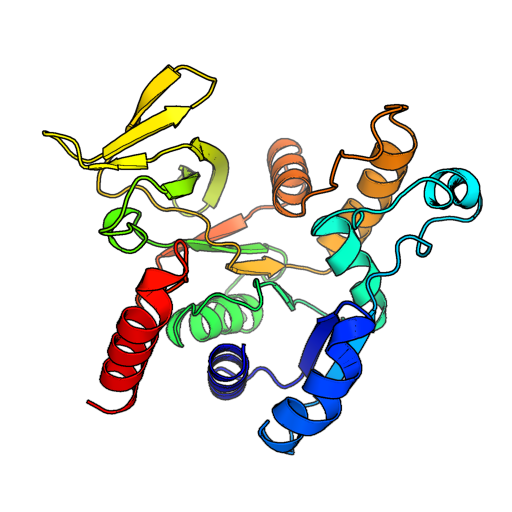7 ? 22.581 2.599 -2.154 1.00 68.75 207 VAL A CA 1
ATOM 1623 C C . VAL A 1 207 ? 21.420 2.086 -1.276 1.00 68.75 207 VAL A C 1
ATOM 1625 O O . VAL A 1 207 ? 20.793 1.071 -1.586 1.00 68.75 207 VAL A O 1
ATOM 1628 N N . LYS A 1 208 ? 21.124 2.772 -0.166 1.00 76.25 208 LYS A N 1
ATOM 1629 C CA . LYS A 1 208 ? 20.095 2.445 0.821 1.00 76.25 208 LYS A CA 1
ATOM 1630 C C . LYS A 1 208 ? 18.771 3.174 0.623 1.00 76.25 208 LYS A C 1
ATOM 1632 O O . LYS A 1 208 ? 17.786 2.696 1.177 1.00 76.25 208 LYS A O 1
ATOM 1637 N N . LYS A 1 209 ? 18.728 4.297 -0.103 1.00 87.00 209 LYS A N 1
ATOM 1638 C CA . LYS A 1 209 ? 17.477 5.048 -0.302 1.00 87.00 209 LYS A CA 1
ATOM 1639 C C . LYS A 1 209 ? 16.465 4.235 -1.098 1.00 87.00 209 LYS A C 1
ATOM 1641 O O . LYS A 1 209 ? 16.836 3.562 -2.059 1.00 87.00 209 LYS A O 1
ATOM 1646 N N . GLU A 1 210 ? 15.196 4.346 -0.731 1.00 92.00 210 GLU A N 1
ATOM 1647 C CA . GLU A 1 210 ? 14.077 3.655 -1.371 1.00 92.00 210 GLU A CA 1
ATOM 1648 C C . GLU A 1 210 ? 13.068 4.674 -1.909 1.00 92.00 210 GLU A C 1
ATOM 1650 O O . GLU A 1 210 ? 12.848 5.733 -1.326 1.00 92.00 210 GLU A O 1
ATOM 1655 N N . TYR A 1 211 ? 12.490 4.354 -3.060 1.00 94.38 211 TYR A N 1
ATOM 1656 C CA . TYR A 1 211 ? 11.480 5.127 -3.759 1.00 94.38 211 TYR A CA 1
ATOM 1657 C C . TYR A 1 211 ? 10.093 4.619 -3.358 1.00 94.38 211 TYR A C 1
ATOM 1659 O O . TYR A 1 211 ? 9.640 3.564 -3.821 1.00 94.38 211 TYR A O 1
ATOM 1667 N N . TYR A 1 212 ? 9.429 5.353 -2.467 1.00 93.81 212 TYR A N 1
ATOM 1668 C CA . TYR A 1 212 ? 8.162 4.943 -1.874 1.00 93.81 212 TYR A CA 1
ATOM 1669 C C . TYR A 1 212 ? 6.947 5.438 -2.666 1.00 93.81 212 TYR A C 1
ATOM 1671 O O . TYR A 1 212 ? 6.874 6.581 -3.116 1.00 93.81 212 TYR A O 1
ATOM 1679 N N . LEU A 1 213 ? 5.951 4.562 -2.806 1.00 95.62 213 LEU A N 1
ATOM 1680 C CA . LEU A 1 213 ? 4.662 4.880 -3.421 1.00 95.62 213 LEU A CA 1
ATOM 1681 C C . LEU A 1 213 ? 3.917 6.026 -2.694 1.00 95.62 213 LEU A C 1
ATOM 1683 O O . LEU A 1 213 ? 3.489 6.956 -3.386 1.00 95.62 213 LEU A O 1
ATOM 1687 N N . PRO A 1 214 ? 3.774 6.019 -1.349 1.00 93.88 214 PRO A N 1
ATOM 1688 C CA . PRO A 1 214 ? 3.109 7.105 -0.626 1.00 93.88 214 PRO A CA 1
ATOM 1689 C C . PRO A 1 214 ? 3.709 8.488 -0.901 1.00 93.88 214 PRO A C 1
ATOM 1691 O O . PRO A 1 214 ? 2.954 9.435 -1.101 1.00 93.88 214 PRO A O 1
ATOM 1694 N N . ASP A 1 215 ? 5.036 8.597 -1.010 1.00 94.06 215 ASP A N 1
ATOM 1695 C CA . ASP A 1 215 ? 5.717 9.870 -1.289 1.00 94.06 215 ASP A CA 1
ATOM 1696 C C . ASP A 1 215 ? 5.332 10.431 -2.663 1.00 94.06 215 ASP A C 1
ATOM 1698 O O . ASP A 1 215 ? 5.103 11.632 -2.821 1.00 94.06 215 ASP A O 1
ATOM 1702 N N . CYS A 1 216 ? 5.207 9.556 -3.666 1.00 95.94 216 CYS A N 1
ATOM 1703 C CA . CYS A 1 216 ? 4.762 9.949 -5.000 1.00 95.94 216 CYS A CA 1
ATOM 1704 C C . CYS A 1 216 ? 3.316 10.468 -4.977 1.00 95.94 216 CYS A C 1
ATOM 1706 O O . CYS A 1 216 ? 3.033 11.530 -5.537 1.00 95.94 216 CYS A O 1
ATOM 1708 N N . ILE A 1 217 ? 2.414 9.758 -4.287 1.00 96.88 217 ILE A N 1
ATOM 1709 C CA . ILE A 1 217 ? 1.013 10.173 -4.132 1.00 96.88 217 ILE A CA 1
ATOM 1710 C C . ILE A 1 217 ? 0.935 11.510 -3.382 1.00 96.88 217 ILE A C 1
ATOM 1712 O O . ILE A 1 217 ? 0.260 12.428 -3.846 1.00 96.88 217 ILE A O 1
ATOM 1716 N N . GLN A 1 218 ? 1.674 11.664 -2.280 1.00 96.75 218 GLN A N 1
ATOM 1717 C CA . GLN A 1 218 ? 1.740 12.913 -1.519 1.00 96.75 218 GLN A CA 1
ATOM 1718 C C . GLN A 1 218 ? 2.211 14.080 -2.389 1.00 96.75 218 GLN A C 1
ATOM 1720 O O . GLN A 1 218 ? 1.633 15.166 -2.361 1.00 96.75 218 GLN A O 1
ATOM 1725 N N . HIS A 1 219 ? 3.241 13.861 -3.203 1.00 95.75 219 HIS A N 1
ATOM 1726 C CA . HIS A 1 219 ? 3.736 14.877 -4.119 1.00 95.75 219 HIS A CA 1
ATOM 1727 C C . HIS A 1 219 ? 2.684 15.266 -5.178 1.00 95.75 219 HIS A C 1
ATOM 1729 O O . HIS A 1 219 ? 2.570 16.445 -5.513 1.00 95.75 219 HIS A O 1
ATOM 1735 N N . MET A 1 220 ? 1.870 14.324 -5.671 1.00 96.88 220 MET A N 1
ATOM 1736 C CA . MET A 1 220 ? 0.740 14.641 -6.561 1.00 96.88 220 MET A CA 1
ATOM 1737 C C . MET A 1 220 ? -0.351 15.456 -5.861 1.00 96.88 220 MET A C 1
ATOM 1739 O O . MET A 1 220 ? -0.868 16.394 -6.470 1.00 96.88 220 MET A O 1
ATOM 1743 N N . ILE A 1 221 ? -0.681 15.127 -4.605 1.00 97.06 221 ILE A N 1
ATOM 1744 C CA . ILE A 1 221 ? -1.641 15.888 -3.788 1.00 97.06 221 ILE A CA 1
ATOM 1745 C C . ILE A 1 221 ? -1.153 17.333 -3.631 1.00 97.06 221 ILE A C 1
ATOM 1747 O O . ILE A 1 221 ? -1.886 18.267 -3.942 1.00 97.06 221 ILE A O 1
ATOM 1751 N N . ASN A 1 222 ? 0.114 17.527 -3.254 1.00 96.75 222 ASN A N 1
ATOM 1752 C CA . ASN A 1 222 ? 0.701 18.857 -3.041 1.00 96.75 222 ASN A CA 1
ATOM 1753 C C . ASN A 1 222 ? 0.684 19.737 -4.304 1.00 96.75 222 ASN A C 1
ATOM 1755 O O . ASN A 1 222 ? 0.607 20.960 -4.210 1.00 96.75 222 ASN A O 1
ATOM 1759 N N . LEU A 1 223 ? 0.768 19.124 -5.488 1.00 96.25 223 LEU A N 1
ATOM 1760 C CA . LEU A 1 223 ? 0.699 19.817 -6.777 1.00 96.25 223 LEU A CA 1
ATOM 1761 C C . LEU A 1 223 ? -0.733 19.964 -7.318 1.00 96.25 223 LEU A C 1
ATOM 1763 O O . LEU A 1 223 ? -0.899 20.436 -8.443 1.00 96.25 223 LEU A O 1
ATOM 1767 N N . ASN A 1 224 ? -1.755 19.552 -6.560 1.00 95.31 224 ASN A N 1
ATOM 1768 C CA . ASN A 1 224 ? -3.153 19.485 -6.999 1.00 95.31 224 ASN A CA 1
ATOM 1769 C C . ASN A 1 224 ? -3.341 18.673 -8.299 1.00 95.31 224 ASN A C 1
ATOM 1771 O O . ASN A 1 224 ? -4.208 18.973 -9.116 1.00 95.31 224 ASN A O 1
ATOM 1775 N N . GLN A 1 225 ? -2.503 17.653 -8.515 1.00 94.75 225 GLN A N 1
ATOM 1776 C CA . GLN A 1 225 ? -2.557 16.776 -9.695 1.00 94.75 225 GLN A CA 1
ATOM 1777 C C . GLN A 1 225 ? -3.497 15.582 -9.497 1.00 94.75 225 GLN A C 1
ATOM 1779 O O . GLN A 1 225 ? -3.826 14.891 -10.458 1.00 94.75 225 GLN A O 1
ATOM 1784 N N . THR A 1 226 ? -3.905 15.319 -8.257 1.00 94.62 226 THR A N 1
ATOM 1785 C CA . THR A 1 226 ? -4.865 14.277 -7.896 1.00 94.62 226 THR A CA 1
ATOM 1786 C C . THR A 1 226 ? -5.602 14.680 -6.629 1.00 94.62 226 THR A C 1
ATOM 1788 O O . THR A 1 226 ? -5.041 15.369 -5.777 1.00 94.62 226 THR A O 1
ATOM 1791 N N . ALA A 1 227 ? -6.822 14.181 -6.473 1.00 96.00 227 ALA A N 1
ATOM 1792 C CA . ALA A 1 227 ? -7.462 14.061 -5.172 1.00 96.00 227 ALA A CA 1
ATOM 1793 C C . ALA A 1 227 ? -7.404 12.595 -4.727 1.00 96.00 227 ALA A C 1
ATOM 1795 O O . ALA A 1 227 ? -7.405 11.686 -5.566 1.00 96.00 227 ALA A O 1
ATOM 1796 N N . VAL A 1 228 ? -7.322 12.372 -3.416 1.00 97.69 228 VAL A N 1
ATOM 1797 C CA . VAL A 1 228 ? -7.387 11.036 -2.818 1.00 97.69 228 VAL A CA 1
ATOM 1798 C C . VAL A 1 228 ? -8.532 11.016 -1.825 1.00 97.69 228 VAL A C 1
ATOM 1800 O O . VAL A 1 228 ? -8.467 11.676 -0.787 1.00 97.69 228 VAL A O 1
ATOM 1803 N N . ARG A 1 229 ? -9.573 10.245 -2.121 1.00 97.50 229 ARG A N 1
ATOM 1804 C CA . ARG A 1 229 ? -10.700 10.070 -1.213 1.00 97.50 229 ARG A CA 1
ATOM 1805 C C . ARG A 1 229 ? -10.363 9.078 -0.104 1.00 97.50 229 ARG A C 1
ATOM 1807 O O . ARG A 1 229 ? -9.866 7.988 -0.371 1.00 97.50 229 ARG A O 1
ATOM 1814 N N . VAL A 1 230 ? -10.663 9.435 1.138 1.00 98.00 230 VAL A N 1
ATOM 1815 C CA . VAL A 1 230 ? -10.461 8.566 2.299 1.00 98.00 230 VAL A CA 1
ATOM 1816 C C . VAL A 1 230 ? -11.760 7.848 2.631 1.00 98.00 230 VAL A C 1
ATOM 1818 O O . VAL A 1 230 ? -12.795 8.467 2.873 1.00 98.00 230 VAL A O 1
ATOM 1821 N N . TYR A 1 231 ? -11.687 6.524 2.676 1.00 97.69 231 TYR A N 1
ATOM 1822 C CA . TYR A 1 231 ? -12.736 5.666 3.197 1.00 97.69 231 TYR A CA 1
ATOM 1823 C C . TYR A 1 231 ? -12.287 5.083 4.531 1.00 97.69 231 TYR A C 1
ATOM 1825 O O . TYR A 1 231 ? -11.247 4.435 4.608 1.00 97.69 231 TYR A O 1
ATOM 1833 N N . THR A 1 232 ? -13.087 5.257 5.578 1.00 97.56 232 THR A N 1
ATOM 1834 C CA . THR A 1 232 ? -12.841 4.559 6.842 1.00 97.56 232 THR A CA 1
ATOM 1835 C C . THR A 1 232 ? -13.136 3.071 6.670 1.00 97.56 232 THR A C 1
ATOM 1837 O O . THR A 1 232 ? -14.197 2.698 6.152 1.00 97.56 232 THR A O 1
ATOM 1840 N N . ALA A 1 233 ? -12.200 2.223 7.090 1.00 96.81 233 ALA A N 1
ATOM 1841 C CA . ALA A 1 233 ? -12.371 0.778 7.102 1.00 96.81 233 ALA A CA 1
ATOM 1842 C C . ALA A 1 233 ? -13.545 0.364 8.002 1.00 96.81 233 ALA A C 1
ATOM 1844 O O . ALA A 1 233 ? -13.757 0.942 9.070 1.00 96.81 233 ALA A O 1
ATOM 1845 N N . LYS A 1 234 ? -14.311 -0.641 7.562 1.00 95.06 234 LYS A N 1
ATOM 1846 C CA . LYS A 1 234 ? -15.398 -1.236 8.359 1.00 95.06 234 LYS A CA 1
ATOM 1847 C C . LYS A 1 234 ? -14.957 -2.512 9.070 1.00 95.06 234 LYS A C 1
ATOM 1849 O O . LYS A 1 234 ? -15.493 -2.827 10.127 1.00 95.06 234 LYS A O 1
ATOM 1854 N N . ASP A 1 235 ? -13.975 -3.200 8.498 1.00 94.00 235 ASP A N 1
ATOM 1855 C CA . ASP A 1 235 ? -13.333 -4.370 9.081 1.00 94.00 235 ASP A CA 1
ATOM 1856 C C . ASP A 1 235 ? -12.034 -3.988 9.799 1.00 94.00 235 ASP A C 1
ATOM 1858 O O . ASP A 1 235 ? -11.433 -2.942 9.536 1.00 94.00 235 ASP A O 1
ATOM 1862 N N . ARG A 1 236 ? -11.575 -4.869 10.692 1.00 90.75 236 ARG A N 1
ATOM 1863 C CA . ARG A 1 236 ? -10.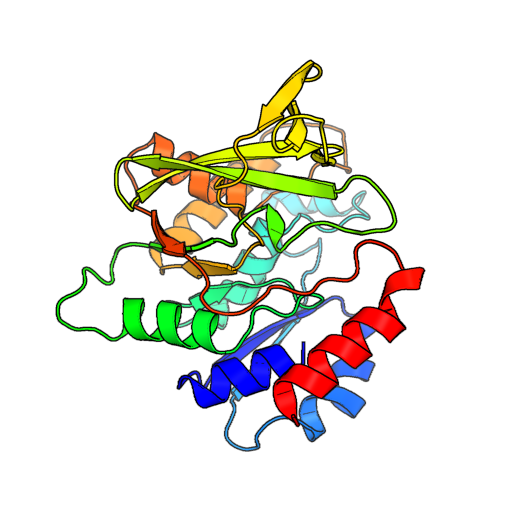293 -4.704 11.383 1.00 90.75 236 ARG A CA 1
ATOM 1864 C C . ARG A 1 236 ? -9.134 -5.059 10.455 1.00 90.75 236 ARG A C 1
ATOM 1866 O O . ARG A 1 236 ? -9.186 -6.062 9.743 1.00 90.75 236 ARG A O 1
ATOM 1873 N N . TRP A 1 237 ? -8.073 -4.262 10.529 1.00 93.88 237 TRP A N 1
ATOM 1874 C CA . TRP A 1 237 ? -6.777 -4.617 9.965 1.00 93.88 237 TRP A CA 1
ATOM 1875 C C . TRP A 1 237 ? -6.056 -5.587 10.898 1.00 93.88 237 TRP A C 1
ATOM 1877 O O . TRP A 1 237 ? -6.124 -5.454 12.122 1.00 93.88 237 TRP A O 1
ATOM 1887 N N . PHE A 1 238 ? -5.345 -6.539 10.310 1.00 91.31 238 PHE A N 1
ATOM 1888 C CA . PHE A 1 238 ? -4.442 -7.419 11.029 1.00 91.31 238 PHE A CA 1
ATOM 1889 C C . PHE A 1 238 ? -3.134 -7.533 10.254 1.00 91.31 238 PHE A C 1
ATOM 1891 O O . PHE A 1 238 ? -3.132 -7.963 9.103 1.00 91.31 238 PHE A O 1
ATOM 1898 N N . GLY A 1 239 ? -2.031 -7.200 10.908 1.00 88.12 239 GLY A N 1
ATOM 1899 C CA . GLY A 1 239 ? -0.682 -7.438 10.416 1.00 88.12 239 GLY A CA 1
ATOM 1900 C C . GLY A 1 239 ? 0.196 -7.940 11.547 1.00 88.12 239 GLY A C 1
ATOM 1901 O O . GLY A 1 239 ? -0.122 -7.771 12.727 1.00 88.12 239 GLY A O 1
ATOM 1902 N N . VAL A 1 240 ? 1.292 -8.595 11.187 1.00 84.94 240 VAL A N 1
ATOM 1903 C CA . VAL A 1 240 ? 2.235 -9.170 12.148 1.00 84.94 240 VAL A CA 1
ATOM 1904 C C . VAL A 1 240 ? 3.370 -8.170 12.325 1.00 84.94 240 VAL A C 1
ATOM 1906 O O . VAL A 1 240 ? 4.290 -8.125 11.513 1.00 84.94 240 VAL A O 1
ATOM 1909 N N . THR A 1 241 ? 3.285 -7.333 13.365 1.00 81.81 241 THR A N 1
ATOM 1910 C CA . THR A 1 241 ? 4.352 -6.356 13.660 1.00 81.81 241 THR A CA 1
ATOM 1911 C C . THR A 1 241 ? 5.513 -7.052 14.364 1.00 81.81 241 THR A C 1
ATOM 1913 O O . THR A 1 241 ? 6.679 -6.814 14.048 1.00 81.81 241 THR A O 1
ATOM 1916 N N . TYR A 1 242 ? 5.183 -7.965 15.275 1.00 82.25 242 TYR A N 1
ATOM 1917 C CA . TYR A 1 242 ? 6.131 -8.818 15.978 1.00 82.25 242 TYR A CA 1
ATOM 1918 C C . TYR A 1 242 ? 5.866 -10.277 15.628 1.00 82.25 242 TYR A C 1
ATOM 1920 O O . TYR A 1 242 ? 4.718 -10.712 15.549 1.00 82.25 242 TYR A O 1
ATOM 1928 N N . LYS A 1 243 ? 6.929 -11.063 15.436 1.00 84.25 243 LYS A N 1
ATOM 1929 C CA . LYS A 1 243 ? 6.819 -12.466 15.007 1.00 84.25 243 LYS A CA 1
ATOM 1930 C C . LYS A 1 243 ? 5.982 -13.304 15.981 1.00 84.25 243 LYS A C 1
ATOM 1932 O O . LYS A 1 243 ? 5.301 -14.238 15.568 1.00 84.25 243 LYS A O 1
ATOM 1937 N N . GLU A 1 244 ? 6.025 -12.947 17.257 1.00 87.12 244 GLU A N 1
ATOM 1938 C CA . GLU A 1 244 ? 5.309 -13.565 18.369 1.00 87.12 244 GLU A CA 1
ATOM 1939 C C . GLU A 1 244 ? 3.781 -13.408 18.260 1.00 87.12 244 GLU A C 1
ATOM 1941 O O . GLU A 1 244 ? 3.042 -14.163 18.887 1.00 87.12 244 GLU A O 1
ATOM 1946 N N . GLU A 1 245 ? 3.287 -12.471 17.445 1.00 86.69 245 GLU A N 1
ATOM 1947 C CA . GLU A 1 245 ? 1.851 -12.237 17.251 1.00 86.69 245 GLU A CA 1
ATOM 1948 C C . GLU A 1 245 ? 1.224 -13.172 16.214 1.00 86.69 245 GLU A C 1
ATOM 1950 O O . GLU A 1 245 ? -0.001 -13.206 16.110 1.00 86.69 245 GLU A O 1
ATOM 1955 N N . LEU A 1 246 ? 2.024 -13.932 15.454 1.00 87.88 246 LEU A N 1
ATOM 1956 C CA . LEU A 1 246 ? 1.549 -14.688 14.291 1.00 87.88 246 LEU A CA 1
ATOM 1957 C C . LEU A 1 246 ? 0.374 -15.620 14.628 1.00 87.88 246 LEU A C 1
ATOM 1959 O O . LEU A 1 246 ? -0.656 -15.564 13.957 1.00 87.88 246 LEU A O 1
ATOM 1963 N N . ASP A 1 247 ? 0.503 -16.433 15.678 1.00 90.00 247 ASP A N 1
ATOM 1964 C CA . ASP A 1 247 ? -0.534 -17.399 16.067 1.00 90.00 247 ASP A CA 1
ATOM 1965 C C . ASP A 1 247 ? -1.799 -16.698 16.584 1.00 90.00 247 ASP A C 1
ATOM 1967 O O . ASP A 1 247 ? -2.918 -17.091 16.252 1.00 90.00 247 ASP A O 1
ATOM 1971 N N . SER A 1 248 ? -1.628 -15.614 17.349 1.00 90.12 248 SER A N 1
ATOM 1972 C CA . SER A 1 248 ? -2.737 -14.802 17.868 1.00 90.12 248 SER A CA 1
ATOM 1973 C C . SER A 1 248 ? -3.503 -14.117 16.734 1.00 90.12 248 SER A C 1
ATOM 1975 O O . SER A 1 248 ? -4.733 -14.172 16.682 1.00 90.12 248 SER A O 1
ATOM 1977 N N . VAL A 1 249 ? -2.786 -13.521 15.777 1.00 90.38 249 VAL A N 1
ATOM 1978 C CA . VAL A 1 249 ? -3.366 -12.890 14.586 1.00 90.38 249 VAL A CA 1
ATOM 1979 C C . VAL A 1 249 ? -4.085 -13.925 13.723 1.00 90.38 249 VAL A C 1
ATOM 1981 O O . VAL A 1 249 ? -5.229 -13.697 13.330 1.00 90.38 249 VAL A O 1
ATOM 1984 N N . ALA A 1 250 ? -3.465 -15.081 13.473 1.00 90.38 250 ALA A N 1
ATOM 1985 C CA . ALA A 1 250 ? -4.088 -16.162 12.715 1.00 90.38 250 ALA A CA 1
ATOM 1986 C C . ALA A 1 250 ? -5.380 -16.662 13.385 1.00 90.38 250 ALA A C 1
ATOM 1988 O O . ALA A 1 250 ? -6.387 -16.837 12.699 1.00 90.38 250 ALA A O 1
ATOM 1989 N N . GLY A 1 251 ? -5.382 -16.821 14.714 1.00 91.81 251 GLY A N 1
ATOM 1990 C CA . GLY A 1 251 ? -6.569 -17.181 15.493 1.00 91.81 251 GLY A CA 1
ATOM 1991 C C . GLY A 1 251 ? -7.694 -16.150 15.370 1.00 91.81 251 GLY A C 1
ATOM 1992 O O . GLY A 1 251 ? -8.815 -16.510 15.016 1.00 91.81 251 GLY A O 1
ATOM 1993 N N . LYS A 1 252 ? -7.384 -14.857 15.552 1.00 91.88 252 LYS A N 1
ATOM 1994 C CA . LYS A 1 252 ? -8.357 -13.756 15.409 1.00 91.88 252 LYS A CA 1
ATOM 1995 C C . LYS A 1 252 ? -8.970 -13.708 14.002 1.00 91.88 252 LYS A C 1
ATOM 1997 O O . LYS A 1 252 ? -10.174 -13.507 13.860 1.00 91.88 252 LYS A O 1
ATOM 2002 N N . ILE A 1 253 ? -8.165 -13.916 12.957 1.00 91.69 253 ILE A N 1
ATOM 2003 C CA . ILE A 1 253 ? -8.654 -13.974 11.570 1.00 91.69 253 ILE A CA 1
ATOM 2004 C C . ILE A 1 253 ? -9.522 -15.219 11.342 1.00 91.69 253 ILE A C 1
ATOM 2006 O O . ILE A 1 253 ? -10.540 -15.140 10.654 1.00 91.69 253 ILE A O 1
ATOM 2010 N N . TYR A 1 254 ? -9.136 -16.367 11.903 1.00 91.81 254 TYR A N 1
ATOM 2011 C CA . TYR A 1 254 ? -9.909 -17.600 11.788 1.00 91.81 254 TYR A CA 1
ATOM 2012 C C . TYR A 1 254 ? -11.297 -17.449 12.418 1.00 91.81 254 TYR A C 1
ATOM 2014 O O . TYR A 1 254 ? -12.288 -17.750 11.752 1.00 91.81 254 TYR A O 1
ATOM 2022 N N . GLU A 1 255 ? -11.369 -16.929 13.647 1.00 92.00 255 GLU A N 1
ATOM 2023 C CA . GLU A 1 255 ? -12.626 -16.629 14.342 1.00 92.00 255 GLU A CA 1
ATOM 2024 C C . GLU A 1 255 ? -13.493 -15.665 13.530 1.00 92.00 255 GLU A C 1
ATOM 2026 O O . GLU A 1 255 ? -14.658 -15.954 13.292 1.00 92.00 255 GLU A O 1
ATOM 2031 N N . LEU A 1 256 ? -12.916 -14.577 13.009 1.00 88.94 256 LEU A N 1
ATOM 2032 C CA . LEU A 1 256 ? -13.640 -13.598 12.189 1.00 88.94 256 LEU A CA 1
ATOM 2033 C C . LEU A 1 256 ? -14.269 -14.210 10.921 1.00 88.94 256 LEU A C 1
ATOM 2035 O O . LEU A 1 256 ? -15.284 -13.718 10.437 1.00 88.94 256 LEU A O 1
ATOM 2039 N N . ARG A 1 257 ? -13.652 -15.246 10.339 1.00 86.44 257 ARG A N 1
ATOM 2040 C CA . ARG A 1 257 ? -14.119 -15.854 9.079 1.00 86.44 257 ARG A CA 1
ATOM 2041 C C . ARG A 1 257 ? -15.045 -17.057 9.271 1.00 86.44 257 ARG A C 1
ATOM 2043 O O . ARG A 1 257 ? 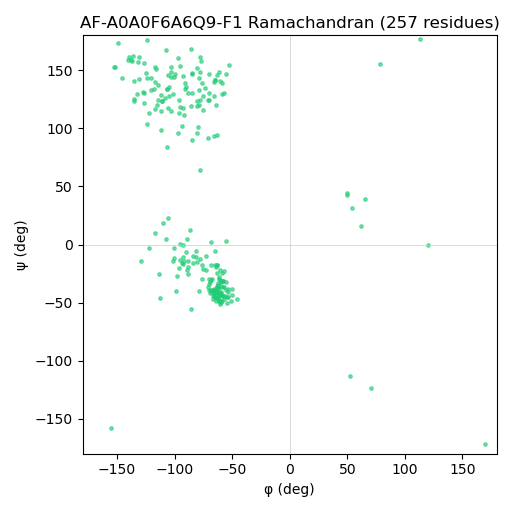-15.682 -17.454 8.296 1.00 86.44 257 ARG A O 1
ATOM 2050 N N . HIS A 1 258 ? -15.096 -17.647 10.467 1.00 85.94 258 HIS A N 1
ATOM 2051 C CA . HIS A 1 258 ? -15.821 -18.901 10.723 1.00 85.94 258 HIS A CA 1
ATOM 2052 C C . HIS A 1 258 ? -16.777 -18.859 11.923 1.00 85.94 258 HIS A C 1
ATOM 2054 O O . HIS A 1 258 ? -17.573 -19.788 12.066 1.00 85.94 258 HIS A O 1
ATOM 2060 N N . GLY A 1 259 ? -16.677 -17.846 12.786 1.00 62.31 259 GLY A N 1
ATOM 2061 C CA . GLY A 1 259 ? -17.625 -17.571 13.870 1.00 62.31 259 GLY A CA 1
ATOM 2062 C C . GLY A 1 259 ? -18.783 -16.707 13.400 1.00 62.31 259 GLY A C 1
ATOM 2063 O O . GLY A 1 259 ? -19.901 -16.940 13.908 1.00 62.31 259 GLY A O 1
#

Sequence (259 aa):
MELSIEDAYKAGIRHVVLVINETVRPAIENVILPRLPKQLKVDLVEQSIEMVPPRFKGMAIERTKPWGTGHALLCARPFIAGNAIVITADDYYGASAYTQLFSHFCNIDQNTSEMAIVAYPLSQTMSELGGVNRGICALSENYLTQVHEYLNIRQADEGYIGVYDNLETPIKENSLVSMTCWGVTQSLFDKLESQFKLFLESHDSDVKKEYYLPDCIQHMINLNQTAVRVYTAKDRWFGVTYKEELDSVAGKIYELRHG

Radius of gyration: 18.73 Å; Cα contacts (8 Å, |Δi|>4): 417; chains: 1; bounding box: 48×44×50 Å

InterPro domains:
  IPR029044 Nucleotide-diphospho-sugar transferases [G3DSA:3.90.550.10] (1-258)
  IPR029044 Nucleotide-diphospho-sugar transferases [SSF53448] (3-248)

pLDDT: mean 92.57, std 7.41, range [55.0, 98.44]

Organism: NCBI:txid1129367

Nearest PDB structures (foldseek):
  3pnn-assembly1_A  TM=9.264E-01  e=2.239E-21  Porphyromonas gingivalis
  6jfz-assembly1_B  TM=4.026E-01  e=6.124E+00  Rattus norvegicus
  3wrw-assembly2_D  TM=1.658E-01  e=9.900E+00  Solanum lycopersicum

Foldseek 3Di:
DLLQQVLLVVLPAQEEEAEDAPVCVVVCVPPPVVPHDPRHHYHYFYQQLCPAPPVLNVVSPPADDGQEDLSSVLSCLVVDPWKDKWADPQKDQDSVLSNVLSCQCPPPPHPNQAKEAAWEQPLLVDDPVFFDWWFWFDDDPQWTQGTFIWTGWDQDPAAIWTAGPNDTDDDHRRTITGNRTMTGTPVLNVLSNVVVVVVSVPDDPPSPDHDYSRVSVNVCSVVVVHIYGYDYGPDGMDGPPDPVCVVVSVVVVVVVVPD